Protein AF-A0A0C9V7R1-F1 (afdb_monomer_lite)

Radius of gyration: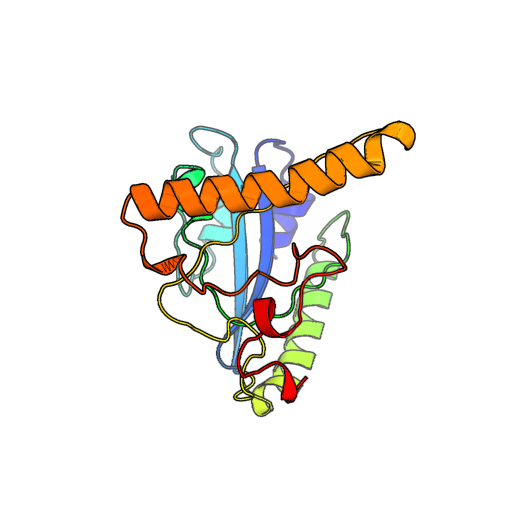 21.98 Å; chains: 1; bounding box: 51×48×55 Å

Structure (mmCIF, N/CA/C/O backbone):
data_AF-A0A0C9V7R1-F1
#
_entry.id   AF-A0A0C9V7R1-F1
#
loop_
_atom_site.group_PDB
_atom_site.id
_atom_site.type_symbol
_atom_site.label_atom_id
_atom_site.label_alt_id
_atom_site.label_comp_id
_atom_site.label_asym_id
_atom_site.label_entity_id
_atom_site.label_seq_id
_atom_site.pdbx_PDB_ins_code
_atom_site.Cartn_x
_atom_site.Cartn_y
_atom_site.Cartn_z
_atom_site.occupancy
_atom_site.B_iso_or_equiv
_atom_site.auth_seq_id
_atom_site.auth_comp_id
_atom_site.auth_asym_id
_atom_site.auth_atom_id
_atom_site.pdbx_PDB_model_num
ATOM 1 N N . MET A 1 1 ? -17.816 -4.329 21.542 1.00 66.19 1 MET A N 1
ATOM 2 C CA . MET A 1 1 ? -16.513 -4.653 20.923 1.00 66.19 1 MET A CA 1
ATOM 3 C C . MET A 1 1 ? -15.617 -3.434 21.056 1.00 66.19 1 MET A C 1
ATOM 5 O O . MET A 1 1 ? -16.037 -2.371 20.624 1.00 66.19 1 MET A O 1
ATOM 9 N N . GLU A 1 2 ? -14.460 -3.544 21.716 1.00 74.44 2 GLU A N 1
ATOM 10 C CA . GLU A 1 2 ? -13.603 -2.387 22.071 1.00 74.44 2 GLU A CA 1
ATOM 11 C C . GLU A 1 2 ? -13.166 -1.556 20.851 1.00 74.44 2 GLU A C 1
ATOM 13 O O . GLU A 1 2 ? -13.143 -0.332 20.915 1.00 74.44 2 GLU A O 1
ATOM 18 N N . ALA A 1 3 ? -12.961 -2.196 19.696 1.00 72.06 3 ALA A N 1
ATOM 19 C CA . ALA A 1 3 ? -12.686 -1.516 18.426 1.00 72.06 3 ALA A CA 1
ATOM 20 C C . ALA A 1 3 ? -13.786 -0.524 17.997 1.00 72.06 3 ALA A C 1
ATOM 22 O O . ALA A 1 3 ? -13.490 0.546 17.468 1.00 72.06 3 ALA A O 1
ATOM 23 N N . ALA A 1 4 ? -15.056 -0.843 18.272 1.00 75.00 4 ALA A N 1
ATOM 24 C CA . ALA A 1 4 ? -16.166 0.063 17.990 1.00 75.00 4 ALA A CA 1
ATOM 25 C C . ALA A 1 4 ? -16.095 1.318 18.859 1.00 75.00 4 ALA A C 1
ATOM 27 O O . ALA A 1 4 ? -16.319 2.410 18.351 1.00 75.00 4 ALA A O 1
ATOM 28 N N . LYS A 1 5 ? -15.709 1.186 20.134 1.00 80.31 5 LYS A N 1
ATOM 29 C CA . LYS A 1 5 ? -15.609 2.333 21.043 1.00 80.31 5 LYS A CA 1
ATOM 30 C C . LYS A 1 5 ? -14.590 3.353 20.555 1.00 80.31 5 LYS A C 1
ATOM 32 O O . LYS A 1 5 ? -14.886 4.540 20.574 1.00 80.31 5 LYS A O 1
ATOM 37 N N . ILE A 1 6 ? -13.453 2.907 20.017 1.00 78.62 6 ILE A N 1
ATOM 38 C CA . ILE A 1 6 ? -12.479 3.823 19.407 1.00 78.62 6 ILE A CA 1
ATOM 39 C C . ILE A 1 6 ? -13.132 4.630 18.280 1.00 78.62 6 ILE A C 1
ATOM 41 O O . ILE A 1 6 ? -13.053 5.851 18.277 1.00 78.62 6 ILE A O 1
ATOM 45 N N . SER A 1 7 ? -13.848 3.974 17.363 1.00 75.69 7 SER A N 1
ATOM 46 C CA . SER A 1 7 ? -14.500 4.672 16.247 1.00 75.69 7 SER A CA 1
ATOM 47 C C . SER A 1 7 ? -15.684 5.550 16.666 1.00 75.69 7 SER A C 1
ATOM 49 O O . SER A 1 7 ? -16.052 6.449 15.910 1.00 75.69 7 SER A O 1
ATOM 51 N N . THR A 1 8 ? -16.345 5.267 17.793 1.00 78.62 8 THR A N 1
ATOM 52 C CA . THR A 1 8 ? -17.612 5.923 18.150 1.00 78.62 8 THR A CA 1
ATOM 53 C C . THR A 1 8 ? -17.543 6.868 19.342 1.00 78.62 8 THR A C 1
ATOM 55 O O . THR A 1 8 ? -18.463 7.669 19.498 1.00 78.62 8 THR A O 1
ATOM 58 N N . GLU A 1 9 ? -16.513 6.761 20.179 1.00 84.25 9 GLU A N 1
ATOM 59 C CA . GLU A 1 9 ? -16.396 7.467 21.462 1.00 84.25 9 GLU A CA 1
ATOM 60 C C . GLU A 1 9 ? -15.113 8.306 21.564 1.00 84.25 9 GLU A C 1
ATOM 62 O O . GLU A 1 9 ? -15.108 9.306 22.280 1.00 84.25 9 GLU A O 1
ATOM 67 N N . VAL A 1 10 ? -14.040 7.961 20.838 1.00 84.62 10 VAL A N 1
ATOM 68 C CA . VAL A 1 10 ? -12.809 8.767 20.828 1.00 84.62 10 VAL A CA 1
ATOM 69 C C . VAL A 1 10 ? -13.002 9.982 19.923 1.00 84.62 10 VAL A C 1
ATOM 71 O O . VAL A 1 10 ? -13.202 9.860 18.719 1.00 84.62 10 VAL A O 1
ATOM 74 N N . THR A 1 11 ? -12.935 11.173 20.518 1.00 85.88 11 THR A N 1
ATOM 75 C CA . THR A 1 11 ? -13.110 12.461 19.824 1.00 85.88 11 THR A CA 1
ATOM 76 C C . THR A 1 11 ? -11.803 13.235 19.650 1.00 85.88 11 THR A C 1
ATOM 78 O O . THR A 1 11 ? -11.825 14.344 19.122 1.00 85.88 11 THR A O 1
ATOM 81 N N . ASP A 1 12 ? -10.677 12.705 20.140 1.00 88.06 12 ASP A N 1
ATOM 82 C CA . ASP A 1 12 ? -9.367 13.343 19.985 1.00 88.06 12 ASP A CA 1
ATOM 83 C C . ASP A 1 12 ? -8.918 13.244 18.516 1.00 88.06 12 ASP A C 1
ATOM 85 O O . ASP A 1 12 ? -8.685 12.134 18.036 1.00 88.06 12 ASP A O 1
ATOM 89 N N . PRO A 1 13 ? -8.768 14.368 17.789 1.00 85.00 13 PRO A N 1
ATOM 90 C CA . PRO A 1 13 ? -8.415 14.348 16.370 1.00 85.00 13 PRO A CA 1
ATOM 91 C C . PRO A 1 13 ? -6.994 13.838 16.096 1.00 85.00 13 PRO A C 1
ATOM 93 O O . PRO A 1 13 ? -6.648 13.608 14.940 1.00 85.00 13 PRO A O 1
ATOM 96 N N . LYS A 1 14 ? -6.156 13.687 17.129 1.00 85.81 14 LYS A N 1
ATOM 97 C CA . LYS A 1 14 ? -4.806 13.121 17.013 1.00 85.81 14 LYS A CA 1
ATOM 98 C C . LYS A 1 14 ? -4.803 11.604 17.080 1.00 85.81 14 LYS A C 1
ATOM 100 O O . LYS A 1 14 ? -3.804 10.998 16.705 1.00 85.81 14 LYS A O 1
ATOM 105 N N . ALA A 1 15 ? -5.878 10.999 17.579 1.00 85.88 15 ALA A N 1
ATOM 106 C CA . ALA A 1 15 ? -6.024 9.558 17.632 1.00 85.88 15 ALA A CA 1
ATOM 107 C C . ALA A 1 15 ? -6.631 9.053 16.319 1.00 85.88 15 ALA A C 1
ATOM 109 O O . ALA A 1 15 ? -7.677 9.518 15.871 1.00 85.88 15 ALA A O 1
ATOM 110 N N . GLY A 1 16 ? -5.969 8.077 15.709 1.00 77.94 16 GLY A N 1
ATOM 111 C CA . GLY A 1 16 ? -6.436 7.392 14.515 1.00 77.94 16 GLY A CA 1
ATOM 112 C C . GLY A 1 16 ? -6.366 5.888 14.710 1.00 77.94 16 GLY A C 1
ATOM 113 O O . GLY A 1 16 ? -5.546 5.371 15.472 1.00 77.94 16 GLY A O 1
ATOM 114 N N . THR A 1 17 ? -7.239 5.160 14.026 1.00 74.88 17 THR A N 1
ATOM 115 C CA . THR A 1 17 ? -7.126 3.706 13.956 1.00 74.88 17 THR A CA 1
ATOM 116 C C . THR A 1 17 ? -7.570 3.207 12.599 1.00 74.88 17 THR A C 1
ATOM 118 O O . THR A 1 17 ? -8.628 3.585 12.094 1.00 74.88 17 THR A O 1
ATOM 121 N N . THR A 1 18 ? -6.762 2.328 12.032 1.00 73.00 18 THR A N 1
ATOM 122 C CA . THR A 1 18 ? -7.094 1.516 10.869 1.00 73.00 18 THR A CA 1
ATOM 123 C C . THR A 1 18 ? -7.305 0.088 11.346 1.00 73.00 18 THR A C 1
ATOM 125 O O . THR A 1 18 ? -6.510 -0.469 12.100 1.00 73.00 18 THR A O 1
ATOM 128 N N . PHE A 1 19 ? -8.418 -0.516 10.943 1.00 73.50 19 PHE A N 1
ATOM 129 C CA . PHE A 1 19 ? -8.714 -1.902 11.283 1.00 73.50 19 PHE A CA 1
ATOM 130 C C . PHE A 1 19 ? -8.509 -2.758 10.050 1.00 73.50 19 PHE A C 1
ATOM 132 O O . PHE A 1 19 ? -9.218 -2.604 9.055 1.00 73.50 19 PHE A O 1
ATOM 139 N N . SER A 1 20 ? -7.547 -3.667 10.136 1.00 71.62 20 SER A N 1
ATOM 140 C CA . SER A 1 20 ? -7.310 -4.669 9.110 1.00 71.62 20 SER A CA 1
ATOM 141 C C . SER A 1 20 ? -7.622 -6.046 9.661 1.00 71.62 20 SER A C 1
ATOM 143 O O . SER A 1 20 ? -7.503 -6.305 10.858 1.00 71.62 20 SER A O 1
ATOM 145 N N . ASN A 1 21 ? -8.029 -6.940 8.773 1.00 69.75 21 ASN A N 1
ATOM 146 C CA . ASN A 1 21 ? -8.221 -8.334 9.114 1.00 69.75 21 ASN A CA 1
ATOM 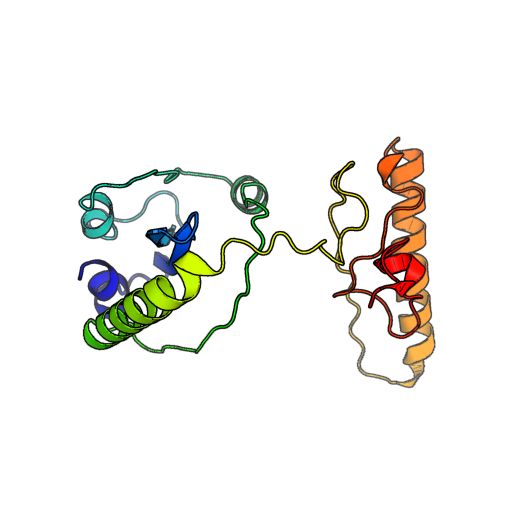147 C C . ASN A 1 21 ? -7.485 -9.197 8.106 1.00 69.75 21 ASN A C 1
ATOM 149 O O . ASN A 1 21 ? -7.543 -8.936 6.903 1.00 69.75 21 ASN A O 1
ATOM 153 N N . PHE A 1 22 ? -6.833 -10.240 8.597 1.00 66.69 22 PHE A N 1
ATOM 154 C CA . PHE A 1 22 ? -6.042 -11.139 7.775 1.00 66.69 22 PHE A CA 1
ATOM 155 C C . PHE A 1 22 ? -6.424 -12.584 8.042 1.00 66.69 22 PHE A C 1
ATOM 157 O O . PHE A 1 22 ? -6.734 -12.962 9.168 1.00 66.69 22 PHE A O 1
ATOM 164 N N . TRP A 1 23 ? -6.343 -13.404 7.001 1.00 64.25 23 TRP A N 1
ATOM 165 C CA . TRP A 1 23 ? -6.345 -14.853 7.138 1.00 64.25 23 TRP A CA 1
ATOM 166 C C . TRP A 1 23 ? -4.912 -15.353 7.005 1.00 64.25 23 TRP A C 1
ATOM 168 O O . TRP A 1 23 ? -4.347 -15.344 5.912 1.00 64.25 23 TRP A O 1
ATOM 178 N N . LEU A 1 24 ? -4.319 -15.790 8.116 1.00 59.81 24 LEU A N 1
ATOM 179 C CA . LEU A 1 24 ? -2.990 -16.391 8.112 1.00 59.81 24 LEU A CA 1
ATOM 180 C C . LEU A 1 24 ? -3.114 -17.894 7.839 1.00 59.81 24 LEU A C 1
ATOM 182 O O . LEU A 1 24 ? -3.845 -18.601 8.544 1.00 59.81 24 LEU A O 1
ATOM 186 N N . ASN A 1 25 ? -2.408 -18.389 6.817 1.00 57.50 25 ASN A N 1
ATOM 187 C CA . ASN A 1 25 ? -2.361 -19.811 6.451 1.00 57.50 25 ASN A CA 1
ATOM 188 C C . ASN A 1 25 ? -3.754 -20.455 6.307 1.00 57.50 25 ASN A C 1
ATOM 190 O O . ASN A 1 25 ? -3.978 -21.598 6.712 1.00 57.50 25 ASN A O 1
ATOM 194 N N . GLY A 1 26 ? -4.723 -19.682 5.806 1.00 53.97 26 GLY A N 1
ATOM 195 C CA . GLY A 1 26 ? -6.106 -20.113 5.607 1.00 53.97 26 GLY A CA 1
ATOM 196 C C . GLY A 1 26 ? -6.884 -20.450 6.882 1.00 53.97 26 GLY A C 1
ATOM 197 O O . GLY A 1 26 ? -8.052 -20.782 6.774 1.00 53.97 26 GLY A O 1
ATOM 198 N N . SER A 1 27 ? -6.297 -20.371 8.078 1.00 54.78 27 SER A N 1
ATOM 199 C CA . SER A 1 27 ? -6.876 -21.008 9.274 1.00 54.78 27 SER A CA 1
ATOM 200 C C . SER A 1 27 ? -7.059 -20.059 10.455 1.00 54.78 27 SER A C 1
ATOM 202 O O . SER A 1 27 ? -7.855 -20.347 11.346 1.00 54.78 27 SER A O 1
ATOM 204 N N . VAL A 1 28 ? -6.340 -18.935 10.479 1.00 59.28 28 VAL A N 1
ATOM 205 C CA . VAL A 1 28 ? -6.372 -17.991 11.600 1.00 59.28 28 VAL A CA 1
ATOM 206 C C . VAL A 1 28 ? -6.870 -16.641 11.109 1.00 59.28 28 VAL A C 1
ATOM 208 O O . VAL A 1 28 ? -6.182 -15.981 10.331 1.00 59.28 28 VAL A O 1
ATOM 211 N N . LEU A 1 29 ? -8.050 -16.234 11.581 1.00 66.19 29 LEU A N 1
ATOM 212 C CA . LEU A 1 29 ? -8.520 -14.859 11.456 1.00 66.19 29 LEU A CA 1
ATOM 213 C C . LEU A 1 29 ? -7.752 -13.994 12.457 1.00 66.19 29 LEU A C 1
ATOM 215 O O . LEU A 1 29 ? -7.880 -14.172 13.668 1.00 66.19 29 LEU A O 1
ATOM 219 N N . LEU A 1 30 ? -6.955 -13.067 11.944 1.00 68.69 30 LEU A N 1
ATOM 220 C CA . LEU A 1 30 ? -6.260 -12.055 12.721 1.00 68.69 30 L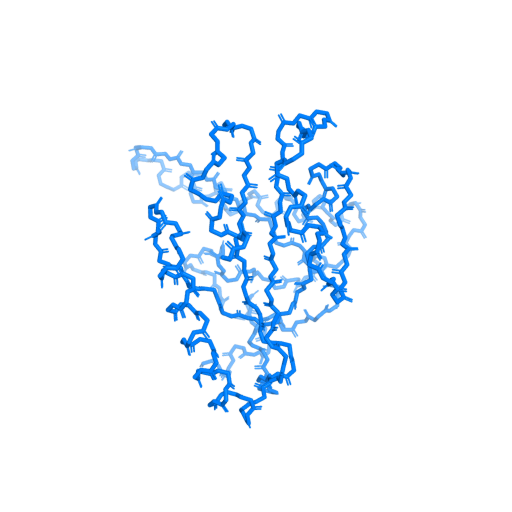EU A CA 1
ATOM 221 C C . LEU A 1 30 ? -7.003 -10.737 12.578 1.00 68.69 30 LEU A C 1
ATOM 223 O O . LEU A 1 30 ? -7.211 -10.264 11.465 1.00 68.69 30 LEU A O 1
ATOM 227 N N . PHE A 1 31 ? -7.367 -10.151 13.712 1.00 72.56 31 PHE A N 1
ATOM 228 C CA . PHE A 1 31 ? -7.789 -8.762 13.795 1.00 72.56 31 PHE A CA 1
ATOM 229 C C . PHE A 1 31 ? -6.561 -7.922 14.142 1.00 72.56 31 PHE A C 1
ATOM 231 O O . PHE A 1 31 ? -5.950 -8.124 15.192 1.00 72.56 31 PHE A O 1
ATOM 238 N N . THR A 1 32 ? -6.196 -6.995 13.263 1.00 74.25 32 THR A N 1
ATOM 239 C CA . THR A 1 32 ? -5.008 -6.151 13.407 1.00 74.25 32 THR A CA 1
ATOM 240 C C . THR A 1 32 ? -5.445 -4.690 13.471 1.00 74.25 32 THR A C 1
ATOM 242 O O . THR A 1 32 ? -5.648 -4.060 12.428 1.00 74.25 32 THR A O 1
ATOM 245 N N . PRO A 1 33 ? -5.637 -4.144 14.683 1.00 76.00 33 PRO A N 1
ATOM 246 C CA . PRO A 1 33 ? -5.815 -2.716 14.865 1.00 76.00 33 PRO A CA 1
ATOM 247 C C . PRO A 1 33 ? -4.452 -2.032 14.732 1.00 76.00 33 PRO A C 1
ATOM 249 O O . PRO A 1 33 ? -3.539 -2.279 15.517 1.00 76.00 33 PRO A O 1
ATOM 252 N N . GLU A 1 34 ? -4.315 -1.161 13.744 1.00 78.06 34 GLU A N 1
ATOM 253 C CA . GLU A 1 34 ? -3.180 -0.257 13.624 1.00 78.06 34 GLU A CA 1
ATOM 254 C C . GLU A 1 34 ? -3.562 1.057 14.306 1.00 78.06 34 GLU A C 1
ATOM 256 O O . GLU A 1 34 ? -4.447 1.792 13.865 1.00 78.06 34 GLU A O 1
ATOM 261 N N . LEU A 1 35 ? -2.939 1.291 15.459 1.00 82.69 35 LEU A N 1
ATOM 262 C CA . LEU A 1 35 ? -3.210 2.433 16.320 1.00 82.69 35 LEU A CA 1
ATOM 263 C C . LEU A 1 35 ? -2.217 3.545 15.995 1.00 82.69 35 LEU A C 1
ATOM 265 O O . LEU A 1 35 ? -1.007 3.321 15.986 1.00 82.69 35 LEU A O 1
ATOM 269 N N . PHE A 1 36 ? -2.722 4.754 15.782 1.00 82.06 36 PHE A N 1
ATOM 270 C CA . PHE A 1 36 ? -1.903 5.930 15.532 1.00 82.06 36 PHE A CA 1
ATOM 271 C C . PHE A 1 36 ? -2.266 7.047 16.507 1.00 82.06 36 PHE A C 1
ATOM 273 O O . PHE A 1 36 ? -3.440 7.285 16.796 1.00 82.06 36 PHE A O 1
ATOM 280 N N . TYR A 1 37 ? -1.249 7.751 16.999 1.00 87.06 37 TYR A N 1
ATOM 281 C CA . TYR A 1 37 ? -1.434 8.963 17.780 1.00 87.06 37 TYR A CA 1
ATOM 282 C C . TYR A 1 37 ? -0.427 10.033 17.360 1.00 87.06 37 TYR A C 1
ATOM 284 O O . TYR A 1 37 ? 0.783 9.831 17.470 1.00 87.06 37 TYR A O 1
ATOM 292 N N . ASP A 1 38 ? -0.927 11.181 16.904 1.00 84.31 38 ASP A N 1
ATOM 293 C CA . ASP A 1 38 ? -0.112 12.325 16.488 1.00 84.31 38 ASP A CA 1
ATOM 294 C C . ASP A 1 38 ? 0.349 13.160 17.698 1.00 84.31 38 ASP A C 1
ATOM 296 O O . ASP A 1 38 ? -0.167 14.241 18.009 1.00 84.31 38 ASP A O 1
ATOM 300 N N . GLY A 1 39 ? 1.303 12.615 18.455 1.00 82.25 39 GLY A N 1
ATOM 301 C CA . GLY A 1 39 ? 1.895 13.285 19.607 1.00 82.25 39 GLY A CA 1
ATOM 302 C C . GLY A 1 39 ? 2.871 12.413 20.392 1.00 82.25 39 GLY A C 1
ATOM 303 O O . GLY A 1 39 ? 3.055 11.236 20.108 1.00 82.25 39 GLY A O 1
ATOM 304 N N . ALA A 1 40 ? 3.498 13.004 21.414 1.00 81.19 40 ALA A N 1
ATOM 305 C CA . ALA A 1 40 ? 4.522 12.321 22.209 1.00 81.19 40 ALA A CA 1
ATOM 306 C C . ALA A 1 40 ? 3.984 11.101 22.981 1.00 81.19 40 ALA A C 1
ATOM 308 O O . ALA A 1 40 ? 4.697 10.112 23.122 1.00 81.19 40 ALA A O 1
ATOM 309 N N . MET A 1 41 ? 2.746 11.173 23.489 1.00 83.00 41 MET A N 1
ATOM 310 C CA . MET A 1 41 ? 2.073 10.052 24.150 1.00 83.00 41 MET A CA 1
ATOM 311 C C . MET A 1 41 ? 0.547 10.233 24.094 1.00 83.00 41 MET A C 1
ATOM 313 O O . MET A 1 41 ? 0.085 11.360 24.314 1.00 83.00 41 MET A O 1
ATOM 317 N N . PRO A 1 42 ? -0.238 9.173 23.814 1.00 85.44 42 PRO A N 1
ATOM 318 C CA . PRO A 1 42 ? -1.692 9.245 23.890 1.00 85.44 42 PRO A CA 1
ATOM 319 C C . PRO A 1 42 ? -2.152 9.496 25.335 1.00 85.44 42 PRO A C 1
ATOM 321 O O . PRO A 1 42 ? -1.542 8.972 26.273 1.00 85.44 42 PRO A O 1
ATOM 324 N N . PRO A 1 43 ? -3.227 10.277 25.542 1.00 88.31 43 PRO A N 1
ATOM 325 C CA . PRO A 1 43 ? -3.899 10.354 26.826 1.00 88.31 43 PRO A CA 1
ATOM 326 C C . PRO A 1 43 ? -4.255 8.960 27.374 1.00 88.31 43 PRO A C 1
ATOM 328 O O . PRO A 1 43 ? -4.641 8.078 26.598 1.00 88.31 43 PRO A O 1
ATOM 331 N N . PRO A 1 44 ? -4.157 8.748 28.700 1.00 86.44 44 PRO A N 1
ATOM 332 C CA . PRO A 1 44 ? -4.562 7.491 29.324 1.00 86.44 44 PRO A CA 1
ATOM 333 C C . PRO A 1 44 ? -6.003 7.112 28.956 1.00 86.44 44 PRO A C 1
ATOM 335 O O . PRO A 1 44 ? -6.874 7.983 28.921 1.00 86.44 44 PRO A O 1
ATOM 338 N N . GLY A 1 45 ? -6.268 5.828 28.704 1.00 84.62 45 GLY A N 1
ATOM 339 C CA . GLY A 1 45 ? -7.615 5.332 28.415 1.00 84.62 45 GLY A CA 1
ATOM 340 C C . GLY A 1 45 ? -8.008 5.291 26.937 1.00 84.62 45 GLY A C 1
ATOM 341 O O . GLY A 1 45 ? -8.979 4.614 26.613 1.00 84.62 45 GLY A O 1
ATOM 342 N N . ILE A 1 46 ? -7.275 5.952 26.029 1.00 85.75 46 ILE A N 1
ATOM 343 C CA . ILE A 1 46 ? -7.653 5.995 24.600 1.00 85.75 46 ILE A CA 1
ATOM 344 C C . ILE A 1 46 ? -7.572 4.612 23.939 1.00 85.75 46 ILE A C 1
ATOM 346 O O . ILE A 1 46 ? -8.455 4.246 23.166 1.00 85.75 46 ILE A O 1
ATOM 350 N N . PHE A 1 47 ? -6.530 3.834 24.245 1.00 86.62 47 PHE A N 1
ATOM 351 C CA . PHE A 1 47 ? -6.280 2.526 23.621 1.00 86.62 47 PHE A CA 1
ATOM 352 C C . PHE A 1 47 ? -6.319 1.353 24.605 1.00 86.62 47 PHE A C 1
ATOM 354 O O . PHE A 1 47 ? -6.164 0.202 24.196 1.00 86.62 47 PHE A O 1
ATOM 361 N N . ASP A 1 48 ? -6.561 1.615 25.891 1.00 86.31 48 ASP A N 1
ATOM 362 C CA . ASP A 1 48 ? -6.482 0.619 26.965 1.00 86.31 48 ASP A CA 1
ATOM 363 C C . ASP A 1 48 ? -7.377 -0.596 26.686 1.00 86.31 48 ASP A C 1
ATOM 365 O O . ASP A 1 48 ? -6.956 -1.736 26.874 1.00 86.31 48 ASP A O 1
ATOM 369 N N . GLY A 1 49 ? -8.582 -0.370 26.151 1.00 83.06 49 GLY A N 1
ATOM 370 C CA . GLY A 1 49 ? -9.505 -1.441 25.766 1.00 83.06 49 GLY A CA 1
ATOM 371 C C . GLY A 1 49 ? -8.929 -2.413 24.728 1.00 83.06 49 GLY A C 1
ATOM 372 O O . GLY A 1 49 ? -9.221 -3.604 24.785 1.00 83.06 49 GLY A O 1
ATOM 373 N N . ILE A 1 50 ? -8.074 -1.938 23.815 1.00 81.94 50 ILE A N 1
ATOM 374 C CA . ILE A 1 50 ? -7.388 -2.782 22.823 1.00 81.94 50 ILE A CA 1
ATOM 375 C C . ILE A 1 50 ? -6.214 -3.519 23.461 1.00 81.94 50 ILE A C 1
ATOM 377 O O . ILE A 1 50 ? -6.042 -4.707 23.211 1.00 81.94 50 ILE A O 1
ATOM 381 N N . PHE A 1 51 ? -5.445 -2.857 24.329 1.00 82.94 51 PHE A N 1
ATOM 382 C CA . PHE A 1 51 ? -4.318 -3.485 25.026 1.00 82.94 51 PHE A CA 1
ATOM 383 C C . PHE A 1 51 ? -4.739 -4.565 26.032 1.00 82.94 51 PHE A C 1
ATOM 385 O O . PHE A 1 51 ? -3.936 -5.431 26.371 1.00 82.94 51 PHE A O 1
ATOM 392 N N . LEU A 1 52 ? -5.996 -4.551 26.485 1.00 84.25 52 LEU A N 1
ATOM 393 C CA . LEU A 1 52 ? -6.575 -5.613 27.312 1.00 84.25 52 LEU A CA 1
ATOM 394 C C . LEU A 1 52 ? -6.906 -6.891 26.523 1.00 84.25 52 LEU A C 1
ATOM 396 O O . LEU A 1 52 ? -7.130 -7.938 27.134 1.00 84.25 52 LEU A O 1
ATOM 400 N N . ILE A 1 53 ? -6.950 -6.833 25.189 1.00 80.56 53 ILE A N 1
ATOM 401 C CA . ILE A 1 53 ? -7.181 -8.009 24.347 1.00 80.56 53 ILE A CA 1
ATOM 402 C C . ILE A 1 53 ? -5.861 -8.791 24.241 1.00 80.56 53 ILE A C 1
ATOM 404 O O . ILE A 1 53 ? -4.854 -8.213 23.830 1.00 80.56 53 ILE A O 1
ATOM 408 N N . PRO A 1 54 ? -5.830 -10.099 24.568 1.00 80.62 54 PRO A N 1
ATOM 409 C CA . PRO A 1 54 ? -4.624 -10.907 24.414 1.00 80.62 54 PRO A CA 1
ATOM 410 C C . PRO A 1 54 ? -4.126 -10.892 22.965 1.00 80.62 54 PRO A C 1
ATOM 412 O O . PRO A 1 54 ? -4.814 -11.361 22.057 1.00 80.62 54 PRO A O 1
ATOM 415 N N . ALA A 1 55 ? -2.929 -10.352 22.751 1.00 75.38 55 ALA A N 1
ATOM 416 C CA . ALA A 1 55 ? -2.326 -10.255 21.431 1.00 75.38 55 ALA A CA 1
ATOM 417 C C . ALA A 1 55 ? -1.593 -11.556 21.067 1.00 75.38 55 ALA A C 1
ATOM 419 O O . ALA A 1 55 ? -0.858 -12.111 21.884 1.00 75.38 55 ALA A O 1
ATOM 420 N N . LEU A 1 56 ? -1.761 -12.024 19.825 1.00 70.81 56 LEU A N 1
ATOM 421 C CA . LEU A 1 56 ? -0.940 -13.111 19.274 1.00 70.81 56 LEU A CA 1
ATOM 422 C C . LEU A 1 56 ? 0.503 -12.638 19.022 1.00 70.81 56 LEU A C 1
ATOM 424 O O . LEU A 1 56 ? 1.458 -13.368 19.271 1.00 70.81 56 LEU A O 1
ATOM 428 N N . SER A 1 57 ? 0.641 -11.398 18.560 1.00 70.56 57 SER A N 1
ATOM 429 C CA . SER A 1 57 ? 1.882 -10.634 18.465 1.00 70.56 57 SER A CA 1
ATOM 430 C C . SER A 1 57 ? 1.554 -9.157 18.692 1.00 70.56 57 SER A C 1
ATOM 432 O O . SER A 1 57 ? 0.442 -8.711 18.406 1.00 70.56 57 SER A O 1
ATOM 434 N N . SER A 1 58 ? 2.500 -8.398 19.242 1.00 73.25 58 SER A N 1
ATOM 435 C CA . SER A 1 58 ? 2.362 -6.954 19.424 1.00 73.25 58 SER A CA 1
ATOM 436 C C . SER A 1 58 ? 3.665 -6.282 19.035 1.00 73.25 58 SER A C 1
ATOM 438 O O . SER A 1 58 ? 4.718 -6.604 19.581 1.00 73.25 58 SER A O 1
ATOM 440 N N . GLU A 1 59 ? 3.569 -5.341 18.105 1.00 71.31 59 GLU A N 1
ATOM 441 C CA . GLU A 1 59 ? 4.666 -4.462 17.692 1.00 71.31 59 GLU A CA 1
ATOM 442 C C . GLU A 1 59 ? 4.373 -3.008 18.080 1.00 71.31 59 GLU A C 1
ATOM 444 O O . GLU A 1 59 ? 4.929 -2.072 17.512 1.00 71.31 59 GLU A O 1
ATOM 449 N N . VAL A 1 60 ? 3.466 -2.795 19.042 1.00 74.38 60 VAL A N 1
ATOM 450 C CA . VAL A 1 60 ? 3.107 -1.453 19.502 1.00 74.38 60 VAL A CA 1
ATOM 451 C C . VAL A 1 60 ? 4.320 -0.827 20.177 1.00 74.38 60 VAL A C 1
ATOM 453 O O . VAL A 1 60 ? 4.713 -1.209 21.279 1.00 74.38 60 VAL A O 1
ATOM 456 N N . GLN A 1 61 ? 4.908 0.155 19.506 1.00 74.44 61 GLN A N 1
ATOM 457 C CA . GLN A 1 61 ? 6.075 0.879 19.981 1.00 74.44 61 GLN A CA 1
ATOM 458 C C . GLN A 1 61 ? 6.048 2.322 19.481 1.00 74.44 61 GLN A C 1
ATOM 460 O O . GLN A 1 61 ? 5.478 2.632 18.433 1.00 74.44 61 GLN A O 1
ATOM 465 N N . THR A 1 62 ? 6.725 3.211 20.204 1.00 73.88 62 THR A N 1
ATOM 466 C CA . THR A 1 62 ? 7.049 4.537 19.676 1.00 73.88 62 THR A CA 1
ATOM 467 C C . THR A 1 62 ? 8.102 4.372 18.588 1.00 73.88 62 THR A C 1
ATOM 469 O O . THR A 1 62 ? 9.219 3.939 18.868 1.00 73.88 62 THR A O 1
ATOM 472 N N . GLN A 1 63 ? 7.766 4.730 17.350 1.00 70.62 63 GLN A N 1
ATOM 473 C CA . GLN A 1 63 ? 8.673 4.599 16.214 1.00 70.62 63 GLN A CA 1
ATOM 474 C C . GLN A 1 63 ? 8.677 5.844 15.332 1.00 70.62 63 GLN A C 1
ATOM 476 O O . GLN A 1 63 ? 7.718 6.612 15.295 1.00 70.62 63 GLN A O 1
ATOM 481 N N . SER A 1 64 ? 9.780 6.051 14.611 1.00 71.50 64 SER A N 1
ATOM 482 C CA . SER A 1 64 ? 9.846 7.102 13.596 1.00 71.50 64 SER A CA 1
ATOM 483 C C . SER A 1 64 ? 8.941 6.754 12.409 1.00 71.50 64 SER A C 1
ATOM 485 O O . SER A 1 64 ? 8.732 5.577 12.100 1.00 71.50 64 SER A O 1
ATOM 487 N N . TYR A 1 65 ? 8.460 7.769 11.691 1.00 61.03 65 TYR A N 1
ATOM 488 C CA . TYR A 1 65 ? 7.666 7.567 10.473 1.00 61.03 65 TYR A CA 1
ATOM 489 C C . TYR A 1 65 ? 8.378 6.652 9.460 1.00 61.03 65 TYR A C 1
ATOM 491 O O . TYR A 1 65 ? 7.770 5.764 8.868 1.00 61.03 65 TYR A O 1
ATOM 499 N N . LEU A 1 66 ? 9.699 6.809 9.323 1.00 64.75 66 LEU A N 1
ATOM 500 C CA . LEU A 1 66 ? 10.502 6.022 8.392 1.00 64.75 66 LEU A CA 1
ATOM 501 C C . LEU A 1 66 ? 10.583 4.540 8.784 1.00 64.75 66 LEU A C 1
ATOM 503 O O . LEU A 1 66 ? 10.435 3.680 7.923 1.00 64.75 66 LEU A O 1
ATOM 507 N N . SER A 1 67 ? 10.780 4.225 10.069 1.00 70.62 67 SER A N 1
ATOM 508 C CA . SER A 1 67 ? 10.803 2.829 10.538 1.00 70.62 67 SER A CA 1
ATOM 509 C C . SER A 1 67 ? 9.459 2.130 10.326 1.00 70.62 67 SER A C 1
ATOM 511 O O . SER A 1 67 ? 9.450 0.964 9.954 1.00 70.62 67 SER A O 1
ATOM 513 N N . SER A 1 68 ? 8.348 2.861 10.469 1.00 67.44 68 SER A N 1
ATOM 514 C CA . SER A 1 68 ? 6.999 2.339 10.211 1.00 67.44 68 SER A CA 1
ATOM 515 C C . SER A 1 68 ? 6.760 2.002 8.739 1.00 67.44 68 SER A C 1
ATOM 517 O O . SER A 1 68 ? 6.048 1.054 8.427 1.00 67.44 68 SER A O 1
ATOM 519 N N . LEU A 1 69 ? 7.333 2.782 7.817 1.00 61.62 69 LEU A N 1
ATOM 520 C CA . LEU A 1 69 ? 7.181 2.532 6.383 1.00 61.62 69 LEU A CA 1
ATOM 521 C C . LEU A 1 69 ? 7.984 1.303 5.930 1.00 61.62 69 LEU A C 1
ATOM 523 O O . LEU A 1 69 ? 7.596 0.620 4.987 1.00 61.62 69 LEU A O 1
ATOM 527 N N . MET A 1 70 ? 9.100 1.026 6.606 1.00 58.84 70 MET A N 1
ATOM 528 C CA . MET A 1 70 ? 10.045 -0.031 6.238 1.00 58.84 70 MET A CA 1
ATOM 529 C C . MET A 1 70 ? 9.724 -1.398 6.862 1.00 58.84 70 MET A C 1
ATOM 531 O O . MET A 1 70 ? 10.304 -2.390 6.430 1.00 58.84 70 MET A O 1
ATOM 535 N N . SER A 1 71 ? 8.828 -1.476 7.852 1.00 62.94 71 SER A N 1
ATOM 536 C CA 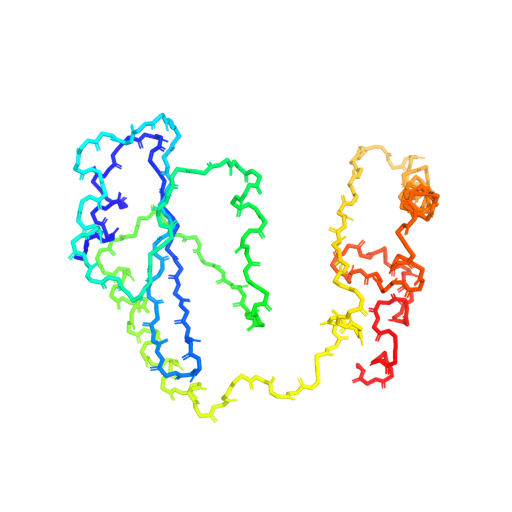. SER A 1 71 ? 8.492 -2.720 8.565 1.00 62.94 71 SER A CA 1
ATOM 537 C C . SER A 1 71 ? 7.367 -3.544 7.922 1.00 62.94 71 SER A C 1
ATOM 539 O O . SER A 1 71 ? 6.905 -4.510 8.520 1.00 62.94 71 SER A O 1
ATOM 541 N N . GLN A 1 72 ? 6.886 -3.180 6.727 1.00 58.69 72 GLN A N 1
ATOM 542 C CA . GLN A 1 72 ? 5.767 -3.886 6.096 1.00 58.69 72 GLN A CA 1
ATOM 543 C C . GLN A 1 72 ? 6.206 -5.192 5.422 1.00 58.69 72 GLN A C 1
ATOM 545 O O . GLN A 1 72 ? 6.998 -5.190 4.477 1.00 58.69 72 GLN A O 1
ATOM 550 N N . ASP A 1 73 ? 5.623 -6.306 5.865 1.00 53.56 73 ASP A N 1
ATOM 551 C CA . ASP A 1 73 ? 5.830 -7.623 5.268 1.00 53.56 73 ASP A CA 1
ATOM 552 C C . ASP A 1 73 ? 5.114 -7.775 3.916 1.00 53.56 73 ASP A C 1
ATOM 554 O O . ASP A 1 73 ? 3.936 -7.457 3.744 1.00 53.56 73 ASP A O 1
ATOM 558 N N . SER A 1 74 ? 5.821 -8.345 2.938 1.00 53.84 74 SER A N 1
ATOM 559 C CA . SER A 1 74 ? 5.349 -8.527 1.556 1.00 53.84 74 SER A CA 1
ATOM 560 C C . SER A 1 74 ? 4.625 -9.863 1.337 1.00 53.84 74 SER A C 1
ATOM 562 O O . SER A 1 74 ? 4.957 -10.661 0.451 1.00 53.84 74 SER A O 1
ATOM 564 N N . SER A 1 75 ? 3.595 -10.123 2.142 1.00 54.94 75 SER A N 1
ATOM 565 C CA . SER A 1 75 ? 2.719 -11.277 1.913 1.00 54.94 75 SER A CA 1
ATOM 566 C C . SER A 1 75 ? 1.791 -11.034 0.711 1.00 54.94 75 SER A C 1
ATOM 568 O O . SER A 1 75 ? 1.226 -9.947 0.584 1.00 54.94 75 SER A O 1
ATOM 570 N N . PRO A 1 76 ? 1.604 -12.013 -0.198 1.00 54.66 76 PRO A N 1
ATOM 571 C CA . PRO A 1 76 ? 0.658 -11.875 -1.300 1.00 54.66 76 PRO A CA 1
ATOM 572 C C . PRO A 1 76 ? -0.771 -11.770 -0.749 1.00 54.66 76 PRO A C 1
ATOM 574 O O . PRO A 1 76 ? -1.243 -12.666 -0.049 1.00 54.66 76 PRO A O 1
ATOM 577 N N . GLY A 1 77 ? -1.456 -10.681 -1.092 1.00 61.91 77 GLY A N 1
ATOM 578 C CA . GLY A 1 77 ? -2.817 -10.384 -0.658 1.00 61.91 77 GLY A CA 1
ATOM 579 C C . GLY A 1 77 ? -3.532 -9.478 -1.658 1.00 61.91 77 GLY A C 1
ATOM 580 O O . GLY A 1 77 ? -2.896 -8.808 -2.473 1.00 61.91 77 GLY A O 1
ATOM 581 N N . LEU A 1 78 ? -4.863 -9.483 -1.612 1.00 58.28 78 LEU A N 1
ATOM 582 C CA . LEU A 1 78 ? -5.708 -8.554 -2.357 1.00 58.28 78 LEU A CA 1
ATOM 583 C C . LEU A 1 78 ? -6.318 -7.564 -1.370 1.00 58.28 78 LEU A C 1
ATOM 585 O O . LEU A 1 78 ? -6.846 -7.969 -0.336 1.00 58.28 78 LEU A O 1
ATOM 589 N N . PHE A 1 79 ? -6.262 -6.279 -1.709 1.00 66.44 79 PHE A N 1
ATOM 590 C CA . PHE A 1 79 ? -6.856 -5.211 -0.916 1.00 66.44 79 PHE A CA 1
ATOM 591 C C . PHE A 1 79 ? -7.997 -4.586 -1.708 1.00 66.44 79 PHE A C 1
ATOM 593 O O . PHE A 1 79 ? -7.801 -4.111 -2.827 1.00 66.44 79 PHE A O 1
ATOM 600 N N . TYR A 1 80 ? -9.185 -4.582 -1.118 1.00 58.53 80 TYR A N 1
ATOM 601 C CA . TYR A 1 80 ? -10.340 -3.857 -1.622 1.00 58.53 80 TYR A CA 1
ATOM 602 C C . TYR A 1 80 ? -11.088 -3.275 -0.426 1.00 58.53 80 TYR A C 1
ATOM 604 O O . TYR A 1 80 ? -11.233 -3.953 0.590 1.00 58.53 80 TYR A O 1
ATOM 612 N N . SER A 1 81 ? -11.501 -2.012 -0.515 1.00 69.12 81 SER A N 1
ATOM 613 C CA . SER A 1 81 ? -12.090 -1.285 0.610 1.00 69.12 81 SER A CA 1
ATOM 614 C C . SER A 1 81 ? -13.460 -0.713 0.267 1.00 69.12 81 SER A C 1
ATOM 616 O O . SER A 1 81 ? -13.780 -0.432 -0.887 1.00 69.12 81 SER A O 1
ATOM 618 N N . VAL A 1 82 ? -14.265 -0.531 1.312 1.00 72.00 82 VAL A N 1
ATOM 619 C CA . VAL A 1 82 ? -15.533 0.198 1.278 1.00 72.00 82 VAL A CA 1
ATOM 620 C C . VAL A 1 82 ? -15.426 1.334 2.296 1.00 72.00 82 VAL A C 1
ATOM 622 O O . VAL A 1 82 ? -14.959 1.088 3.411 1.00 72.00 82 VAL A O 1
ATOM 625 N N . PRO A 1 83 ? -15.817 2.575 1.950 1.00 72.69 83 PRO A N 1
ATOM 626 C CA . PRO A 1 83 ? -15.825 3.665 2.915 1.00 72.69 83 PRO A CA 1
ATOM 627 C C . PRO A 1 83 ? -16.891 3.409 3.988 1.00 72.69 83 PRO A C 1
ATOM 629 O O . PRO A 1 83 ? -18.055 3.161 3.674 1.00 72.69 83 PRO A O 1
ATOM 632 N N . ILE A 1 84 ? -16.494 3.491 5.258 1.00 76.19 84 ILE A N 1
ATOM 633 C CA . ILE A 1 84 ? -17.381 3.365 6.418 1.00 76.19 84 ILE A CA 1
ATOM 634 C C . ILE A 1 84 ? -17.273 4.662 7.215 1.00 76.19 84 ILE A C 1
ATOM 636 O O . ILE A 1 84 ? -16.203 4.992 7.717 1.00 76.19 84 ILE A O 1
ATOM 640 N N . GLU A 1 85 ? -18.382 5.389 7.339 1.00 75.44 85 GLU A N 1
ATOM 641 C CA . GLU A 1 85 ? -18.430 6.649 8.095 1.00 75.44 85 GLU A CA 1
ATOM 642 C C . GLU A 1 85 ? -18.289 6.415 9.607 1.00 75.44 85 GLU A C 1
ATOM 644 O O . GLU A 1 85 ? -17.608 7.166 10.300 1.00 75.44 85 GLU A O 1
ATOM 649 N N . LYS A 1 86 ? -18.916 5.349 10.123 1.00 74.69 86 LYS A N 1
ATOM 650 C CA . LYS A 1 86 ? -18.875 4.981 11.542 1.00 74.69 86 LYS A CA 1
ATOM 651 C C . LYS A 1 86 ? -18.819 3.468 11.713 1.00 74.69 86 LYS A C 1
ATOM 653 O O . LYS A 1 86 ? -19.784 2.766 11.402 1.00 74.69 86 LYS A O 1
ATOM 658 N N . ALA A 1 87 ? -17.721 2.960 12.268 1.00 73.56 87 ALA A N 1
ATOM 659 C CA . ALA A 1 87 ? -17.545 1.536 12.533 1.00 73.56 87 ALA A CA 1
ATOM 660 C C . ALA A 1 87 ? -18.281 1.139 13.828 1.00 73.56 87 ALA A C 1
ATOM 662 O O . ALA A 1 87 ? -17.700 0.955 14.895 1.00 73.56 87 ALA A O 1
ATOM 663 N N . SER A 1 88 ? -19.612 1.076 13.751 1.00 82.75 88 SER A N 1
ATOM 664 C CA . SER A 1 88 ? -20.459 0.647 14.869 1.00 82.75 88 SER A CA 1
ATOM 665 C C . SER A 1 88 ? -20.279 -0.843 15.187 1.00 82.75 88 SER A C 1
ATOM 667 O O . SER A 1 88 ? -19.771 -1.610 14.369 1.00 82.75 88 SER A O 1
ATOM 669 N N . THR A 1 89 ? -20.769 -1.284 16.351 1.00 81.81 89 THR A N 1
ATOM 670 C CA . THR A 1 89 ? -20.759 -2.714 16.717 1.00 81.81 89 THR A CA 1
ATOM 671 C C . THR A 1 89 ? -21.422 -3.584 15.644 1.00 81.81 89 THR A C 1
ATOM 673 O O . THR A 1 89 ? -20.858 -4.607 15.277 1.00 81.81 89 THR A O 1
ATOM 676 N N . CYS A 1 90 ? -22.544 -3.137 15.072 1.00 82.25 90 CYS A N 1
ATOM 677 C CA . CYS A 1 90 ? -23.242 -3.859 14.006 1.00 82.25 90 CYS A CA 1
ATOM 678 C C . CYS A 1 90 ? -22.378 -4.022 12.742 1.00 82.25 90 CYS A C 1
ATOM 680 O O . CYS A 1 90 ? -22.349 -5.096 12.148 1.00 82.25 90 CYS A O 1
ATOM 682 N N . ILE A 1 91 ? -21.623 -2.984 12.362 1.00 82.06 91 ILE A N 1
ATOM 683 C CA . ILE A 1 91 ? -20.709 -3.049 11.213 1.00 82.06 91 ILE A CA 1
ATOM 684 C C . ILE A 1 91 ? -19.582 -4.046 11.474 1.00 82.06 91 ILE A C 1
ATOM 686 O O . ILE A 1 91 ? -19.303 -4.890 10.630 1.00 82.06 91 ILE A O 1
ATOM 690 N N . PHE A 1 92 ? -18.964 -3.999 12.652 1.00 80.31 92 PHE A N 1
ATOM 691 C CA . PHE A 1 92 ? -17.911 -4.952 12.985 1.00 80.31 92 PHE A CA 1
ATOM 692 C C . PHE A 1 92 ? -18.423 -6.398 13.102 1.00 80.31 92 PHE A C 1
ATOM 694 O O . PHE A 1 92 ? -17.712 -7.320 12.716 1.00 80.31 92 PHE A O 1
ATOM 701 N N . GLU A 1 93 ? -19.646 -6.618 13.592 1.00 83.06 93 GLU A N 1
ATOM 702 C CA . GLU A 1 93 ? -20.276 -7.946 13.600 1.00 83.06 93 GLU A CA 1
ATOM 703 C C . GLU A 1 93 ? -20.533 -8.460 12.179 1.00 83.06 93 GLU A C 1
ATOM 705 O O . GLU A 1 93 ? -20.275 -9.628 11.894 1.00 83.06 93 GLU A O 1
ATOM 710 N N . ALA A 1 94 ? -20.989 -7.594 11.270 1.00 84.00 94 ALA A N 1
ATOM 711 C CA . ALA A 1 94 ? -21.160 -7.944 9.863 1.00 84.00 94 ALA A CA 1
ATOM 712 C C . ALA A 1 94 ? -19.820 -8.328 9.211 1.00 84.00 94 ALA A C 1
ATOM 714 O O . ALA A 1 94 ? -19.733 -9.385 8.587 1.00 84.00 94 ALA A O 1
ATOM 715 N N . ILE A 1 95 ? -18.770 -7.528 9.439 1.00 81.94 95 ILE A N 1
ATOM 716 C CA . ILE A 1 95 ? -17.401 -7.808 8.977 1.00 81.94 95 ILE A CA 1
ATOM 717 C C . ILE A 1 95 ? -16.918 -9.161 9.514 1.00 81.94 95 ILE A C 1
ATOM 719 O O . ILE A 1 95 ? -16.426 -9.990 8.752 1.00 81.94 95 ILE A O 1
ATOM 723 N N . LEU A 1 96 ? -17.096 -9.417 10.814 1.00 79.12 96 LEU A N 1
ATOM 724 C CA . LEU A 1 96 ? -16.692 -10.674 11.441 1.00 79.12 96 LEU A CA 1
ATOM 725 C C . LEU A 1 96 ? -17.423 -11.876 10.828 1.00 79.12 96 LEU A C 1
ATOM 727 O O . LEU A 1 96 ? -16.795 -12.888 10.516 1.00 79.12 96 LEU A O 1
ATOM 731 N N . ASN A 1 97 ? -18.737 -11.770 10.628 1.00 82.44 97 ASN A N 1
ATOM 732 C CA . ASN A 1 97 ? -19.543 -12.841 10.046 1.00 82.44 97 ASN A CA 1
ATOM 733 C C . ASN A 1 97 ? -19.136 -13.144 8.599 1.00 82.44 97 ASN A C 1
ATOM 735 O O . ASN A 1 97 ? -18.978 -14.312 8.240 1.00 82.44 97 ASN A O 1
ATOM 739 N N . GLU A 1 98 ? -18.923 -12.108 7.786 1.00 84.81 98 GLU A N 1
ATOM 740 C CA . GLU A 1 98 ? -18.453 -12.250 6.407 1.00 84.81 98 GLU A CA 1
ATOM 741 C C . GLU A 1 98 ? -17.060 -12.890 6.356 1.00 84.81 98 GLU A C 1
ATOM 743 O O . GLU A 1 98 ? -16.809 -13.791 5.554 1.00 84.81 98 GLU A O 1
ATOM 748 N N . MET A 1 99 ? -16.171 -12.506 7.273 1.00 76.31 99 MET A N 1
ATOM 749 C CA . MET A 1 99 ? -14.839 -13.094 7.369 1.00 76.31 99 MET A CA 1
ATOM 750 C C . MET A 1 99 ? -14.866 -14.551 7.792 1.00 76.31 99 MET A C 1
ATOM 752 O O . MET A 1 99 ? -14.150 -15.347 7.199 1.00 76.31 99 MET A O 1
ATOM 756 N N . ILE A 1 100 ? -15.686 -14.929 8.774 1.00 76.88 100 ILE A N 1
ATOM 757 C CA . ILE A 1 100 ? -15.847 -16.334 9.174 1.00 76.88 100 ILE A CA 1
ATOM 758 C C . ILE A 1 100 ? -16.398 -17.162 8.010 1.00 76.88 100 ILE A C 1
ATOM 760 O O . ILE A 1 100 ? -15.964 -18.299 7.811 1.00 76.88 100 ILE A O 1
ATOM 764 N N . PHE A 1 101 ? -17.351 -16.609 7.255 1.00 81.88 101 PHE A N 1
ATOM 765 C CA . PHE A 1 101 ? -17.931 -17.265 6.090 1.00 81.88 101 PHE A CA 1
ATOM 766 C C . PHE A 1 101 ? -16.874 -17.507 5.004 1.00 81.88 101 PHE A C 1
ATOM 768 O O . PHE A 1 101 ? -16.577 -18.659 4.691 1.00 81.88 101 PHE A O 1
ATOM 775 N N . TRP A 1 102 ? -16.242 -16.447 4.490 1.00 78.56 102 TRP A N 1
ATOM 776 C CA . TRP A 1 102 ? -15.234 -16.571 3.431 1.00 78.56 102 TRP A CA 1
ATOM 777 C C . TRP A 1 102 ? -13.974 -17.285 3.888 1.00 78.56 102 TRP A C 1
ATOM 779 O O . TRP A 1 102 ? -13.367 -18.007 3.106 1.00 78.56 102 TRP A O 1
ATOM 789 N N . GLY A 1 103 ? -13.599 -17.129 5.154 1.00 69.88 103 GLY A N 1
ATOM 790 C CA . GLY A 1 103 ? -12.488 -17.840 5.761 1.00 69.88 103 GLY A CA 1
ATOM 791 C C . GLY A 1 103 ? -12.596 -19.334 5.541 1.00 69.88 103 GLY A C 1
ATOM 792 O O . GLY A 1 103 ? -11.719 -19.913 4.913 1.00 69.88 103 GLY A O 1
ATOM 793 N N . LYS A 1 104 ? -13.722 -19.928 5.954 1.00 73.56 104 LYS A N 1
ATOM 794 C CA . LYS A 1 104 ? -14.002 -21.360 5.771 1.00 73.56 104 LYS A CA 1
ATOM 795 C C . LYS A 1 104 ? -13.942 -21.788 4.303 1.00 73.56 104 LYS A C 1
ATOM 797 O O . LYS A 1 104 ? -13.365 -22.828 3.998 1.00 73.56 104 LYS A O 1
ATOM 802 N N . GLU A 1 105 ? -14.507 -20.983 3.405 1.00 75.94 105 GLU A N 1
ATOM 803 C CA . GLU A 1 105 ? -14.531 -21.272 1.963 1.00 75.94 105 GLU A CA 1
ATOM 804 C C . GLU A 1 105 ? -13.140 -21.192 1.310 1.00 75.94 105 GLU A C 1
ATOM 806 O O . GLU A 1 105 ? -12.846 -21.903 0.344 1.00 75.94 105 GLU A O 1
ATOM 811 N N . LEU A 1 106 ? -12.268 -20.324 1.826 1.00 70.94 106 LEU A N 1
ATOM 812 C CA . LEU A 1 106 ? -10.945 -20.056 1.269 1.00 70.94 106 LEU A CA 1
ATOM 813 C C . LEU A 1 106 ? -9.828 -20.863 1.948 1.00 70.94 106 LEU A C 1
ATOM 815 O O . LEU A 1 106 ? -8.798 -21.078 1.309 1.00 70.94 106 LEU A O 1
ATOM 819 N N . THR A 1 107 ? -10.023 -21.380 3.172 1.00 64.00 107 THR A N 1
ATOM 820 C CA . THR A 1 107 ? -9.043 -22.208 3.911 1.00 64.00 107 THR A CA 1
ATOM 821 C C . THR A 1 107 ? -8.477 -23.335 3.049 1.00 64.00 107 THR A C 1
ATOM 823 O O . THR A 1 107 ? -7.270 -23.570 3.028 1.00 64.00 107 THR A O 1
ATOM 826 N N . LEU A 1 108 ? -9.344 -24.017 2.297 1.00 56.41 108 LEU A N 1
ATOM 827 C CA . LEU A 1 108 ? -8.977 -25.162 1.459 1.00 56.41 108 LEU A CA 1
ATOM 828 C C . LEU A 1 108 ? -8.317 -24.766 0.132 1.00 56.41 108 LEU A C 1
ATOM 830 O O . LEU A 1 108 ? -7.767 -25.625 -0.554 1.00 56.41 108 LEU A O 1
ATOM 834 N N . LYS A 1 109 ? -8.363 -23.483 -0.243 1.00 59.16 109 LYS A N 1
ATOM 835 C CA . LYS A 1 109 ? -7.798 -22.973 -1.501 1.00 59.16 109 LYS A CA 1
ATOM 836 C C . LYS A 1 109 ? -6.357 -22.476 -1.360 1.00 59.16 109 LYS A C 1
ATOM 838 O O . LYS A 1 109 ? -5.732 -22.198 -2.380 1.00 59.16 109 LYS A O 1
ATOM 843 N N . GLY A 1 110 ? -5.824 -22.457 -0.132 1.00 51.66 110 GLY A N 1
ATOM 844 C CA . GLY A 1 110 ? -4.429 -22.145 0.182 1.00 51.66 110 GLY A CA 1
ATOM 845 C C . GLY A 1 110 ? -3.988 -20.737 -0.233 1.00 51.66 110 GLY A C 1
ATOM 846 O O . GLY A 1 110 ? -4.694 -19.999 -0.918 1.00 51.66 110 GLY A O 1
ATOM 847 N N . HIS A 1 111 ? -2.773 -20.353 0.160 1.00 48.66 111 HIS A N 1
ATOM 848 C CA . HIS A 1 111 ? -2.068 -19.311 -0.583 1.00 48.66 111 HIS A CA 1
ATOM 849 C C . HIS A 1 111 ? -1.849 -19.828 -2.002 1.00 48.66 111 HIS A C 1
ATOM 851 O O . HIS A 1 111 ? -1.479 -20.992 -2.173 1.00 48.66 111 HIS A O 1
ATOM 857 N N . ALA A 1 112 ? -2.070 -18.983 -3.008 1.00 45.31 112 ALA A N 1
ATOM 858 C CA . ALA A 1 112 ? -1.808 -19.367 -4.382 1.00 45.31 112 ALA A CA 1
ATOM 859 C C . ALA A 1 112 ? -0.349 -19.847 -4.499 1.00 45.31 112 ALA A C 1
ATOM 861 O O . ALA A 1 112 ? 0.592 -19.063 -4.392 1.00 45.31 112 ALA A O 1
ATOM 862 N N . THR A 1 113 ? -0.168 -21.152 -4.705 1.00 47.78 113 THR A N 1
ATOM 863 C CA . THR A 1 113 ? 1.102 -21.754 -5.133 1.00 47.78 113 THR A CA 1
ATOM 864 C C . THR A 1 113 ? 1.367 -21.472 -6.609 1.00 47.78 113 THR A C 1
ATOM 866 O O . THR A 1 113 ? 2.407 -21.861 -7.139 1.00 47.78 113 THR A O 1
ATOM 869 N N . SER A 1 114 ? 0.426 -20.798 -7.284 1.00 53.00 114 SER A N 1
ATOM 870 C CA . SER A 1 114 ? 0.595 -20.367 -8.658 1.00 53.00 114 SER A CA 1
ATOM 871 C C . SER A 1 114 ? 1.819 -19.455 -8.755 1.00 53.00 114 SER A C 1
ATOM 873 O O . SER A 1 114 ? 1.965 -18.546 -7.929 1.00 53.00 114 SER A O 1
ATOM 875 N N . PRO A 1 115 ? 2.670 -19.648 -9.772 1.00 62.09 115 PRO A N 1
ATOM 876 C CA . PRO A 1 115 ? 3.757 -18.728 -10.069 1.00 62.09 115 PRO A CA 1
ATOM 877 C C . PRO A 1 115 ? 3.243 -17.283 -10.073 1.00 62.09 115 PRO A C 1
ATOM 879 O O . PRO A 1 115 ? 2.230 -16.982 -10.704 1.00 62.09 115 PRO A O 1
ATOM 882 N N . ARG A 1 116 ? 3.907 -16.388 -9.336 1.00 66.81 116 ARG A N 1
ATOM 883 C CA . ARG A 1 116 ? 3.564 -14.961 -9.357 1.00 66.81 116 ARG A CA 1
ATOM 884 C C . ARG A 1 116 ? 4.044 -14.371 -10.684 1.00 66.81 116 ARG A C 1
ATOM 886 O O . ARG A 1 116 ? 5.167 -14.644 -11.095 1.00 66.81 116 ARG A O 1
ATOM 893 N N . ALA A 1 117 ? 3.224 -13.539 -11.323 1.00 77.69 117 ALA A N 1
ATOM 894 C CA . ALA A 1 117 ? 3.624 -12.821 -12.536 1.00 77.69 117 ALA A CA 1
ATOM 895 C C . ALA A 1 117 ? 4.748 -11.803 -12.258 1.00 77.69 117 ALA A C 1
ATOM 897 O O . ALA A 1 117 ? 5.677 -11.674 -13.055 1.00 77.69 117 ALA A O 1
ATOM 898 N N . TYR A 1 118 ? 4.687 -11.124 -11.105 1.00 78.06 118 TYR A N 1
ATOM 899 C CA . TYR A 1 118 ? 5.644 -10.108 -10.662 1.00 78.06 118 TYR A CA 1
ATOM 900 C C . TYR A 1 118 ? 6.004 -10.271 -9.163 1.00 78.06 118 TYR A C 1
ATOM 902 O O . TYR A 1 118 ? 5.127 -10.634 -8.372 1.00 78.06 118 TYR A O 1
ATOM 910 N N . PRO A 1 119 ? 7.242 -9.939 -8.747 1.00 72.00 119 PRO A N 1
ATOM 911 C CA . PRO A 1 119 ? 8.382 -9.703 -9.624 1.00 72.00 119 PRO A CA 1
ATOM 912 C C . PRO A 1 119 ? 8.857 -11.033 -10.233 1.00 72.00 119 PRO A C 1
ATOM 914 O O . PRO A 1 119 ? 8.802 -12.062 -9.558 1.00 72.00 119 PRO A O 1
ATOM 917 N N . PRO A 1 120 ? 9.340 -11.042 -11.487 1.00 76.88 120 PRO A N 1
ATOM 918 C CA . PRO A 1 120 ? 9.947 -12.241 -12.071 1.00 76.88 120 PRO A CA 1
ATOM 919 C C . PRO A 1 120 ? 11.236 -12.666 -11.351 1.00 76.88 120 PRO A C 1
ATOM 921 O O . PRO A 1 120 ? 11.674 -13.804 -11.484 1.00 76.88 120 PRO A O 1
ATOM 924 N N . ILE A 1 121 ? 11.837 -11.758 -10.575 1.00 73.00 121 ILE A N 1
ATOM 925 C CA . ILE A 1 121 ? 13.071 -11.966 -9.820 1.00 73.00 121 ILE A CA 1
ATOM 926 C C . ILE A 1 121 ? 12.827 -11.520 -8.373 1.00 73.00 121 ILE A C 1
ATOM 928 O O . ILE A 1 121 ? 12.378 -10.403 -8.136 1.00 73.00 121 ILE A O 1
ATOM 932 N N . ILE A 1 122 ? 13.115 -12.390 -7.403 1.00 65.62 122 ILE A N 1
ATOM 933 C CA . ILE A 1 122 ? 12.845 -12.145 -5.970 1.00 65.62 122 ILE A CA 1
ATOM 934 C C . ILE A 1 122 ? 14.061 -11.517 -5.257 1.00 65.62 122 ILE A C 1
ATOM 936 O O . ILE A 1 122 ? 13.914 -10.897 -4.208 1.00 65.62 122 ILE A O 1
ATOM 940 N N . ASN A 1 123 ? 15.265 -11.649 -5.825 1.00 64.69 123 ASN A N 1
ATOM 941 C CA . ASN A 1 123 ? 16.515 -11.180 -5.227 1.00 64.69 123 ASN A CA 1
ATOM 942 C C . ASN A 1 123 ? 17.437 -10.569 -6.305 1.00 64.69 123 ASN A C 1
ATOM 944 O O . ASN A 1 123 ? 17.734 -11.269 -7.276 1.00 64.69 123 ASN A O 1
ATOM 948 N N . PRO A 1 124 ? 17.920 -9.321 -6.157 1.00 63.94 124 PRO A N 1
ATOM 949 C CA . PRO A 1 124 ? 17.695 -8.404 -5.037 1.00 63.94 124 PRO A CA 1
ATOM 950 C C . PRO A 1 124 ? 16.257 -7.894 -4.965 1.00 63.94 124 PRO A C 1
ATOM 952 O O . PRO A 1 124 ? 15.592 -7.724 -5.984 1.00 63.94 124 PRO A O 1
ATOM 955 N N . GLY A 1 125 ? 15.785 -7.639 -3.743 1.00 67.81 125 GLY A N 1
ATOM 956 C CA . GLY A 1 125 ? 14.536 -6.916 -3.532 1.00 67.81 125 GLY A CA 1
ATOM 957 C C . GLY A 1 125 ? 14.672 -5.505 -4.101 1.00 67.81 125 GLY A C 1
ATOM 958 O O . GLY A 1 125 ? 15.479 -4.713 -3.617 1.00 67.81 125 GLY A O 1
ATOM 959 N N . ILE A 1 126 ? 13.921 -5.203 -5.158 1.00 74.88 126 ILE A N 1
ATOM 960 C CA . ILE A 1 126 ? 13.923 -3.885 -5.798 1.00 74.88 126 ILE A CA 1
ATOM 961 C C . ILE A 1 126 ? 12.805 -3.053 -5.180 1.00 74.88 126 ILE A C 1
ATOM 963 O O . ILE A 1 126 ? 11.642 -3.456 -5.200 1.00 74.88 126 ILE A O 1
ATOM 967 N N . LEU A 1 127 ? 13.151 -1.876 -4.661 1.00 78.06 127 LEU A N 1
ATOM 968 C CA . LEU A 1 127 ? 12.183 -0.910 -4.150 1.00 78.06 127 LEU A CA 1
ATOM 969 C C . LEU A 1 127 ? 11.674 -0.039 -5.311 1.00 78.06 127 LEU A C 1
ATOM 971 O O . LEU A 1 127 ? 12.453 0.736 -5.874 1.00 78.06 127 LEU A O 1
ATOM 975 N N . PRO A 1 128 ? 10.394 -0.144 -5.710 1.00 79.62 128 PRO A N 1
ATOM 976 C CA . PRO A 1 128 ? 9.862 0.684 -6.780 1.00 79.62 128 PRO A CA 1
ATOM 977 C C . PRO A 1 128 ? 9.715 2.138 -6.314 1.00 79.62 128 PRO A C 1
ATOM 979 O O . PRO A 1 128 ? 9.150 2.410 -5.258 1.00 79.62 128 PRO A O 1
ATOM 982 N N . PHE A 1 129 ? 10.170 3.085 -7.136 1.00 79.31 129 PHE A N 1
ATOM 983 C CA . PHE A 1 129 ? 9.977 4.517 -6.905 1.00 79.31 129 PHE A CA 1
ATOM 984 C C . PHE A 1 129 ? 8.920 5.064 -7.870 1.00 79.31 129 PHE A C 1
ATOM 986 O O . PHE A 1 129 ? 9.073 4.943 -9.086 1.00 79.31 129 PHE A O 1
ATOM 993 N N . ASN A 1 130 ? 7.866 5.690 -7.341 1.00 81.00 130 ASN A N 1
ATOM 994 C CA . ASN A 1 130 ? 6.836 6.332 -8.159 1.00 81.00 130 ASN A CA 1
ATOM 995 C C . ASN A 1 130 ? 7.298 7.720 -8.629 1.00 81.00 130 ASN A C 1
ATOM 997 O O . ASN A 1 130 ? 7.696 8.547 -7.811 1.00 81.00 130 ASN A O 1
ATOM 1001 N N . ASN A 1 131 ? 7.215 7.996 -9.930 1.00 78.50 131 ASN A N 1
ATOM 1002 C CA . ASN A 1 131 ? 7.500 9.314 -10.488 1.00 78.50 131 ASN A CA 1
ATOM 1003 C C . ASN A 1 131 ? 6.206 9.961 -10.977 1.00 78.50 131 ASN A C 1
ATOM 1005 O O . ASN A 1 131 ? 5.519 9.390 -11.816 1.00 78.50 131 ASN A O 1
ATOM 1009 N N . PHE A 1 132 ? 5.898 11.159 -10.487 1.00 83.06 132 PHE A N 1
ATOM 1010 C CA . PHE A 1 132 ? 4.686 11.880 -10.858 1.00 83.06 132 PHE A CA 1
ATOM 1011 C C . PHE A 1 132 ? 5.023 13.299 -11.305 1.00 83.06 132 PHE A C 1
ATOM 1013 O O . PHE A 1 132 ? 5.728 14.026 -10.605 1.00 83.06 132 PHE A O 1
ATOM 1020 N N . TYR A 1 133 ? 4.475 13.687 -12.451 1.00 79.88 133 TYR A N 1
ATOM 1021 C CA . TYR A 1 133 ? 4.429 15.065 -12.908 1.00 79.88 133 TYR A CA 1
ATOM 1022 C C . TYR A 1 133 ? 2.981 15.388 -13.257 1.00 79.88 133 TYR A C 1
ATOM 1024 O O . TYR A 1 133 ? 2.334 14.610 -13.952 1.00 79.88 133 TYR A O 1
ATOM 1032 N N . GLY A 1 134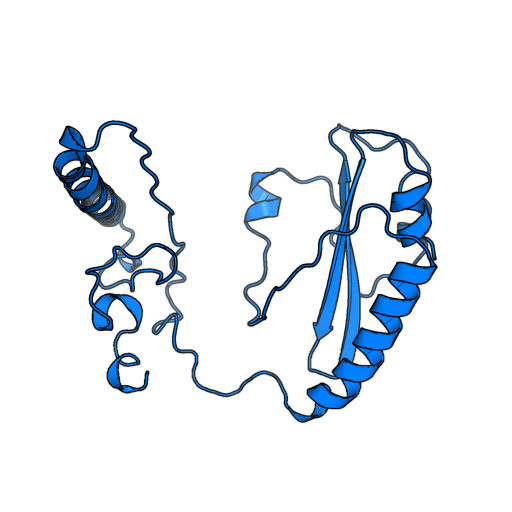 ? 2.477 16.514 -12.761 1.00 78.69 134 GLY A N 1
ATOM 1033 C CA . GLY A 1 134 ? 1.166 17.040 -13.125 1.00 78.69 134 GLY A CA 1
ATOM 1034 C C . GLY A 1 134 ? 1.333 18.329 -13.915 1.00 78.69 134 GLY A C 1
ATOM 1035 O O . GLY A 1 134 ? 2.184 19.152 -13.575 1.00 78.69 134 GLY A O 1
ATOM 1036 N N . TRP A 1 135 ? 0.524 18.501 -14.953 1.00 85.94 135 TRP A N 1
ATOM 1037 C CA . TRP A 1 135 ? 0.489 19.708 -15.770 1.00 85.94 135 TRP A CA 1
ATOM 1038 C C . TRP A 1 135 ? -0.929 19.967 -16.271 1.00 85.94 135 TRP A C 1
ATOM 1040 O O . TRP A 1 135 ? -1.779 19.079 -16.236 1.00 85.94 135 TRP A O 1
ATOM 1050 N N . THR A 1 136 ? -1.202 21.208 -16.667 1.00 85.12 136 THR A N 1
ATOM 1051 C CA . THR A 1 136 ? -2.556 21.650 -17.037 1.00 85.12 136 THR A CA 1
ATOM 1052 C C . THR A 1 136 ? -2.713 21.969 -18.516 1.00 85.12 136 THR A C 1
ATOM 1054 O O . THR A 1 136 ? -3.830 21.933 -19.017 1.00 85.12 136 THR A O 1
ATOM 1057 N N . ASP A 1 137 ? -1.624 22.317 -19.202 1.00 87.38 137 ASP A N 1
ATOM 1058 C CA . ASP A 1 137 ? -1.647 22.710 -20.611 1.00 87.38 137 ASP A CA 1
ATOM 1059 C C . ASP A 1 137 ? -1.085 21.583 -21.481 1.00 87.38 137 ASP A C 1
ATOM 1061 O O . ASP A 1 137 ? 0.081 21.204 -21.344 1.00 87.38 137 ASP A O 1
ATOM 1065 N N . THR A 1 138 ? -1.919 21.061 -22.380 1.00 93.00 138 THR A N 1
ATOM 1066 C CA . THR A 1 138 ? -1.597 19.920 -23.246 1.00 93.00 138 THR A CA 1
ATOM 1067 C C . THR A 1 138 ? -0.478 20.218 -24.240 1.00 93.00 138 THR A C 1
ATOM 1069 O O . THR A 1 138 ? 0.111 19.298 -24.796 1.00 93.00 138 THR A O 1
ATOM 1072 N N . VAL A 1 139 ? -0.131 21.494 -24.466 1.00 94.44 139 VAL A N 1
ATOM 1073 C CA . VAL A 1 139 ? 1.025 21.852 -25.307 1.00 94.44 139 VAL A CA 1
ATOM 1074 C C . VAL A 1 139 ? 2.343 21.281 -24.768 1.00 94.44 139 VAL A C 1
ATOM 1076 O O . VAL A 1 139 ? 3.302 21.142 -25.523 1.00 94.44 139 VAL A O 1
ATOM 1079 N N . PHE A 1 140 ? 2.395 20.934 -23.478 1.00 91.00 140 PHE A N 1
ATOM 1080 C CA . PHE A 1 140 ? 3.579 20.372 -22.833 1.00 91.00 140 PHE A CA 1
ATOM 1081 C C . PHE A 1 140 ? 3.546 18.845 -22.691 1.00 91.00 140 PHE A C 1
ATOM 1083 O O . PHE A 1 140 ? 4.465 18.301 -22.080 1.00 91.00 140 PHE A O 1
ATOM 1090 N N . ASP A 1 141 ? 2.543 18.143 -23.232 1.00 87.38 141 ASP A N 1
ATOM 1091 C CA . ASP A 1 141 ? 2.416 16.681 -23.105 1.00 87.38 141 ASP A CA 1
ATOM 1092 C C . ASP A 1 141 ? 3.731 15.967 -23.460 1.00 87.38 141 ASP A C 1
ATOM 1094 O O . ASP A 1 141 ? 4.256 15.191 -22.657 1.00 87.38 141 ASP A O 1
ATOM 1098 N N . ASP A 1 142 ? 4.329 16.317 -24.603 1.00 92.56 142 ASP A N 1
ATOM 1099 C CA . ASP A 1 142 ? 5.602 15.746 -25.052 1.00 92.56 142 ASP A CA 1
ATOM 1100 C C . ASP A 1 142 ? 6.744 16.052 -24.073 1.00 92.56 142 ASP A C 1
ATOM 1102 O O . ASP A 1 142 ? 7.514 15.159 -23.716 1.00 92.56 142 ASP A O 1
ATOM 1106 N N . ASN A 1 143 ? 6.823 17.285 -23.558 1.00 92.38 143 ASN A N 1
ATOM 1107 C CA . ASN A 1 143 ? 7.840 17.667 -22.576 1.00 92.38 143 ASN A CA 1
ATOM 1108 C C . ASN A 1 143 ? 7.732 16.831 -21.294 1.00 92.38 143 ASN A C 1
ATOM 1110 O O . ASN A 1 143 ? 8.750 16.397 -20.746 1.00 92.38 143 ASN A O 1
ATOM 1114 N N . PHE A 1 144 ? 6.512 16.605 -20.804 1.00 90.44 144 PHE A N 1
ATOM 1115 C CA . PHE A 1 144 ? 6.275 15.829 -19.592 1.00 90.44 144 PHE A CA 1
ATOM 1116 C C . PHE A 1 144 ? 6.483 14.328 -19.817 1.00 90.44 144 PHE A C 1
ATOM 1118 O O . PHE A 1 144 ? 7.081 13.670 -18.960 1.00 90.44 144 PHE A O 1
ATOM 1125 N N . CYS A 1 145 ? 6.085 13.789 -20.972 1.00 87.62 145 CYS A N 1
ATOM 1126 C CA . CYS A 1 145 ? 6.401 12.418 -21.373 1.00 87.62 145 CYS A CA 1
ATOM 1127 C C . CYS A 1 145 ? 7.917 12.192 -21.469 1.00 87.62 145 CYS A C 1
ATOM 1129 O O . CYS A 1 145 ? 8.431 11.208 -20.926 1.00 87.62 145 CYS A O 1
ATOM 1131 N N . ASP A 1 146 ? 8.655 13.119 -22.079 1.00 92.19 146 ASP A N 1
ATOM 1132 C CA . ASP A 1 146 ? 10.113 13.053 -22.180 1.00 92.19 146 ASP A CA 1
ATOM 1133 C C . ASP A 1 146 ? 10.785 13.123 -20.808 1.00 92.19 146 ASP A C 1
ATOM 1135 O O . ASP A 1 146 ? 11.657 12.303 -20.499 1.00 92.19 146 ASP A O 1
ATOM 1139 N N . ALA A 1 147 ? 10.344 14.034 -19.938 1.00 87.31 147 ALA A N 1
ATOM 1140 C CA . ALA A 1 147 ? 10.832 14.113 -18.564 1.00 87.31 147 ALA A CA 1
ATOM 1141 C C . ALA A 1 147 ? 10.543 12.819 -17.782 1.00 87.31 147 ALA A C 1
ATOM 1143 O O . ALA A 1 147 ? 11.396 12.334 -17.032 1.00 87.31 147 ALA A O 1
ATOM 1144 N N . MET A 1 148 ? 9.367 12.216 -17.983 1.00 87.69 148 MET A N 1
ATOM 1145 C CA . MET A 1 148 ? 8.974 10.961 -17.339 1.00 87.69 148 MET A CA 1
ATOM 1146 C C . MET A 1 148 ? 9.847 9.777 -17.773 1.00 87.69 148 MET A C 1
ATOM 1148 O O . MET A 1 148 ? 10.067 8.866 -16.976 1.00 87.69 148 MET A O 1
ATOM 1152 N N . ARG A 1 149 ? 10.413 9.805 -18.987 1.00 89.00 149 ARG A N 1
ATOM 1153 C CA . ARG A 1 149 ? 11.393 8.812 -19.461 1.00 89.00 149 ARG A CA 1
ATOM 1154 C C . ARG A 1 149 ? 12.813 9.101 -18.961 1.00 89.00 149 ARG A C 1
ATOM 1156 O O . ARG A 1 149 ? 13.510 8.189 -18.511 1.00 89.00 149 ARG A O 1
ATOM 1163 N N . GLN A 1 150 ? 13.246 10.361 -19.005 1.00 92.06 150 GLN A N 1
ATOM 1164 C CA . GLN A 1 150 ? 14.617 10.753 -18.654 1.00 92.06 150 GLN A CA 1
ATOM 1165 C C . GLN A 1 150 ? 14.902 10.644 -17.149 1.00 92.06 150 GLN A C 1
ATOM 1167 O O . GLN A 1 150 ? 15.974 10.181 -16.752 1.00 92.06 150 GLN A O 1
ATOM 1172 N N . SER A 1 151 ? 13.947 11.012 -16.292 1.00 87.94 151 SER A N 1
ATOM 1173 C CA . SER A 1 151 ? 14.146 11.037 -14.836 1.00 87.94 151 SER A CA 1
ATOM 1174 C C . SER A 1 151 ? 14.443 9.656 -14.223 1.00 87.94 151 SER A C 1
ATOM 1176 O O . SER A 1 151 ? 15.420 9.531 -13.474 1.00 87.94 151 SER A O 1
ATOM 1178 N N . PRO A 1 152 ? 13.682 8.579 -14.514 1.00 85.81 152 PRO A N 1
ATOM 1179 C CA . PRO A 1 152 ? 14.040 7.225 -14.087 1.00 85.81 152 PRO A CA 1
ATOM 1180 C C . PRO A 1 152 ? 15.379 6.742 -14.659 1.00 85.81 152 PRO A C 1
ATOM 1182 O O . PRO A 1 152 ? 16.151 6.120 -13.930 1.00 85.81 152 PRO A O 1
ATOM 1185 N N . ALA A 1 153 ? 15.693 7.065 -15.921 1.00 88.94 153 ALA A N 1
ATOM 1186 C CA . ALA A 1 153 ? 16.962 6.685 -16.544 1.00 88.94 153 ALA A CA 1
ATOM 1187 C C . ALA A 1 153 ? 18.165 7.318 -15.824 1.00 88.94 153 ALA A C 1
ATOM 1189 O O . ALA A 1 153 ? 19.135 6.628 -15.499 1.00 88.94 153 ALA A O 1
ATOM 1190 N N . GLN A 1 154 ? 18.072 8.609 -15.496 1.00 93.38 154 GLN A N 1
ATOM 1191 C CA . GLN A 1 154 ? 19.092 9.310 -14.723 1.00 93.38 154 GLN A CA 1
ATOM 1192 C C . GLN A 1 154 ? 19.247 8.721 -13.317 1.00 93.38 154 GLN A C 1
ATOM 1194 O O . GLN A 1 154 ? 20.374 8.502 -12.877 1.00 93.38 154 GLN A O 1
ATOM 1199 N N . ARG A 1 155 ? 18.145 8.427 -12.613 1.00 88.56 155 ARG A N 1
ATOM 1200 C CA . ARG A 1 155 ? 18.205 7.795 -11.284 1.00 88.56 155 ARG A CA 1
ATOM 1201 C C . ARG A 1 155 ? 18.887 6.438 -11.333 1.00 88.56 155 ARG A C 1
ATOM 1203 O O . ARG A 1 155 ? 19.793 6.201 -10.547 1.00 88.56 155 ARG A O 1
ATOM 1210 N N . ARG A 1 156 ? 18.536 5.597 -12.308 1.00 88.75 156 ARG A N 1
ATOM 1211 C CA . ARG A 1 156 ? 19.203 4.309 -12.517 1.00 88.75 156 ARG A CA 1
ATOM 1212 C C . ARG A 1 156 ? 20.704 4.484 -12.740 1.00 88.75 156 ARG A C 1
ATOM 1214 O O . ARG A 1 156 ? 21.491 3.753 -12.148 1.00 88.75 156 ARG A O 1
ATOM 1221 N N . ARG A 1 157 ? 21.112 5.467 -13.551 1.00 91.31 157 ARG A N 1
ATOM 1222 C CA . ARG A 1 157 ? 22.532 5.786 -13.767 1.00 91.31 157 ARG A CA 1
ATOM 1223 C C . ARG A 1 157 ? 23.227 6.168 -12.458 1.00 91.31 157 ARG A C 1
ATOM 1225 O O . ARG A 1 157 ? 24.320 5.678 -12.200 1.00 91.31 157 ARG A O 1
ATOM 1232 N N . VAL A 1 158 ? 22.599 7.010 -11.638 1.00 94.12 158 VAL A N 1
ATOM 1233 C CA . VAL A 1 158 ? 23.132 7.408 -10.325 1.00 94.12 158 VAL A CA 1
ATOM 1234 C C . VAL A 1 158 ? 23.234 6.205 -9.382 1.00 94.12 158 VAL A C 1
ATOM 1236 O O . VAL A 1 158 ? 24.293 6.008 -8.803 1.00 94.12 158 VAL A O 1
ATOM 1239 N N . SER A 1 159 ? 22.208 5.352 -9.298 1.00 88.94 159 SER A N 1
ATOM 1240 C CA . SER A 1 159 ? 22.237 4.122 -8.489 1.00 88.94 159 SER A CA 1
ATOM 1241 C C . SER A 1 159 ? 23.365 3.172 -8.902 1.00 88.94 159 SER A C 1
ATOM 1243 O O . SER A 1 159 ? 24.022 2.590 -8.046 1.00 88.94 159 SER A O 1
ATOM 1245 N N . ILE A 1 160 ? 23.637 3.035 -10.205 1.00 92.69 160 ILE A N 1
ATOM 1246 C CA . ILE A 1 160 ? 24.758 2.219 -10.700 1.00 92.69 160 ILE A CA 1
ATOM 1247 C C . ILE A 1 160 ? 26.104 2.815 -10.265 1.00 92.69 160 ILE A C 1
ATOM 1249 O O . ILE A 1 160 ? 26.974 2.076 -9.814 1.00 92.69 160 ILE A O 1
ATOM 1253 N N . VAL A 1 161 ? 26.274 4.138 -10.379 1.00 94.25 161 VAL A N 1
ATOM 1254 C CA . VAL A 1 161 ? 27.490 4.839 -9.920 1.00 94.25 161 VAL A CA 1
ATOM 1255 C C . VAL A 1 161 ? 27.685 4.689 -8.407 1.00 94.25 161 VAL A C 1
ATOM 1257 O O . VAL A 1 161 ? 28.815 4.555 -7.952 1.00 94.25 161 VAL A O 1
ATOM 1260 N N . ASP A 1 162 ? 26.591 4.647 -7.652 1.00 94.12 162 ASP A N 1
ATOM 1261 C CA . ASP A 1 162 ? 26.547 4.411 -6.204 1.00 94.12 162 ASP A CA 1
ATOM 1262 C C . ASP A 1 162 ? 26.776 2.931 -5.811 1.00 94.12 162 ASP A C 1
ATOM 1264 O O . ASP A 1 162 ? 26.714 2.561 -4.644 1.00 94.12 162 ASP A O 1
ATOM 1268 N N . GLY A 1 163 ? 27.051 2.049 -6.780 1.00 91.94 163 GLY A N 1
ATOM 1269 C CA . GLY A 1 163 ? 27.367 0.638 -6.535 1.00 91.94 163 GLY A CA 1
ATOM 1270 C C . GLY A 1 163 ? 26.152 -0.289 -6.421 1.00 91.94 163 GLY A C 1
ATOM 1271 O O . GLY A 1 163 ? 26.312 -1.480 -6.150 1.00 91.94 163 GLY A O 1
ATOM 1272 N N . GLN A 1 164 ? 24.936 0.200 -6.679 1.00 88.19 164 GLN A N 1
ATOM 1273 C CA . GLN A 1 164 ? 23.706 -0.594 -6.614 1.00 88.19 164 GLN A CA 1
ATOM 1274 C C . GLN A 1 164 ? 23.522 -1.441 -7.884 1.00 88.19 164 GLN A C 1
ATOM 1276 O O . GLN A 1 164 ? 22.646 -1.197 -8.710 1.00 88.19 164 GLN A O 1
ATOM 1281 N N . ILE A 1 165 ? 24.343 -2.477 -8.062 1.00 85.81 165 ILE A N 1
ATOM 1282 C CA . ILE A 1 165 ? 24.320 -3.334 -9.265 1.00 85.81 165 ILE A CA 1
ATOM 1283 C C . ILE A 1 165 ? 22.973 -4.039 -9.504 1.00 85.81 165 ILE A C 1
ATOM 1285 O O . ILE A 1 165 ? 22.646 -4.369 -10.641 1.00 85.81 165 ILE A O 1
ATOM 1289 N N . GLY A 1 166 ? 22.161 -4.208 -8.455 1.00 83.69 166 GLY A N 1
ATOM 1290 C CA . GLY A 1 166 ? 20.838 -4.831 -8.514 1.00 83.69 166 GLY A CA 1
ATOM 1291 C C . GLY A 1 166 ? 19.801 -4.094 -9.366 1.00 83.69 166 GLY A C 1
ATOM 1292 O O . GLY A 1 166 ? 18.785 -4.683 -9.715 1.00 83.69 166 GLY A O 1
ATOM 1293 N N . VAL A 1 167 ? 20.047 -2.829 -9.734 1.00 85.12 167 VAL A N 1
ATOM 1294 C CA . VAL A 1 167 ? 19.154 -2.074 -10.633 1.00 85.12 167 VAL A CA 1
ATOM 1295 C C . VAL A 1 167 ? 19.418 -2.354 -12.122 1.00 85.12 167 VAL A C 1
ATOM 1297 O O . VAL A 1 167 ? 18.675 -1.898 -13.001 1.00 85.12 167 VAL A O 1
ATOM 1300 N N . ILE A 1 168 ? 20.492 -3.084 -12.444 1.00 85.50 168 ILE A N 1
ATOM 1301 C CA . ILE A 1 168 ? 20.807 -3.494 -13.814 1.00 85.50 168 ILE A CA 1
ATOM 1302 C C . ILE A 1 168 ? 19.880 -4.656 -14.191 1.00 85.50 168 ILE A C 1
ATOM 1304 O O . ILE A 1 168 ? 19.796 -5.645 -13.480 1.00 85.50 168 ILE A O 1
ATOM 1308 N N . GLY A 1 169 ? 19.147 -4.520 -15.299 1.00 82.38 169 GLY A N 1
ATOM 1309 C CA . GLY A 1 169 ? 18.125 -5.489 -15.725 1.00 82.38 169 GLY A CA 1
ATOM 1310 C C . GLY A 1 169 ? 16.898 -5.616 -14.809 1.00 82.38 169 GLY A C 1
ATOM 1311 O O . GLY A 1 169 ? 16.068 -6.483 -15.052 1.00 82.38 169 GLY A O 1
ATOM 1312 N N . ALA A 1 170 ? 16.772 -4.777 -13.775 1.00 87.00 170 ALA A N 1
ATOM 1313 C CA . ALA A 1 170 ? 15.649 -4.816 -12.846 1.00 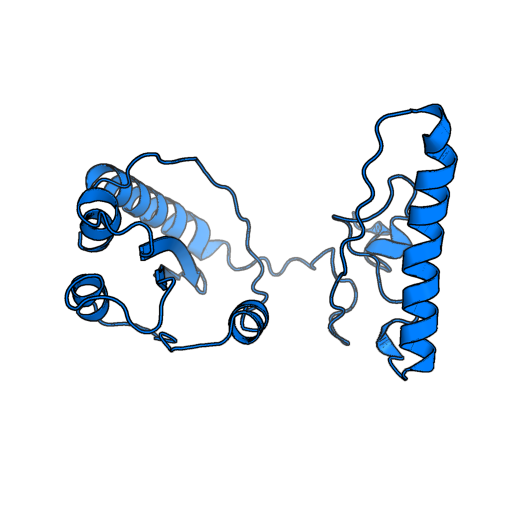87.00 170 ALA A CA 1
ATOM 1314 C C . ALA A 1 170 ? 14.297 -4.628 -13.567 1.00 87.00 170 ALA A C 1
ATOM 1316 O O . ALA A 1 170 ? 14.173 -3.680 -14.352 1.00 87.00 170 ALA A O 1
ATOM 1317 N N . PRO A 1 171 ? 13.288 -5.475 -13.284 1.00 88.06 171 PRO A N 1
ATOM 1318 C CA . PRO A 1 171 ? 11.964 -5.322 -13.865 1.00 88.06 171 PRO A CA 1
ATOM 1319 C C . PRO A 1 171 ? 11.304 -4.018 -13.406 1.00 88.06 171 PRO A C 1
ATOM 1321 O O . PRO A 1 171 ? 11.450 -3.581 -12.261 1.00 88.06 171 PRO A O 1
ATOM 1324 N N . LYS A 1 172 ? 10.551 -3.390 -14.308 1.00 88.88 172 LYS A N 1
ATOM 1325 C CA . LYS A 1 172 ? 9.734 -2.212 -14.015 1.00 88.88 172 LYS A CA 1
ATOM 1326 C C . LYS A 1 172 ? 8.467 -2.640 -13.288 1.00 88.88 172 LYS A C 1
ATOM 1328 O O . LYS A 1 172 ? 7.807 -3.596 -13.684 1.00 88.88 172 LYS A O 1
ATOM 1333 N N . TYR A 1 173 ? 8.091 -1.898 -12.253 1.00 88.50 173 TYR A N 1
ATOM 1334 C CA . TYR A 1 173 ? 6.868 -2.192 -11.517 1.00 88.50 173 TYR A CA 1
ATOM 1335 C C . TYR A 1 173 ? 5.625 -1.839 -12.355 1.00 88.50 173 TYR A C 1
ATOM 1337 O O . TYR A 1 173 ? 5.458 -0.660 -12.686 1.00 88.50 173 TYR A O 1
ATOM 1345 N N . PRO A 1 174 ? 4.727 -2.800 -12.662 1.00 88.06 174 PRO A N 1
ATOM 1346 C CA . PRO A 1 174 ? 3.641 -2.588 -13.621 1.00 88.06 174 PRO A CA 1
ATOM 1347 C C . PRO A 1 174 ? 2.703 -1.433 -13.276 1.00 88.06 174 PRO A C 1
ATOM 1349 O O . PRO A 1 174 ? 2.219 -0.737 -14.159 1.00 88.06 174 PRO A O 1
ATOM 1352 N N . LYS A 1 175 ? 2.481 -1.183 -11.980 1.00 85.88 175 LYS A N 1
ATOM 1353 C CA . LYS A 1 175 ? 1.570 -0.130 -11.512 1.00 85.88 175 LYS A CA 1
ATOM 1354 C C . LYS A 1 175 ? 2.026 1.285 -11.896 1.00 85.88 175 LYS A C 1
ATOM 1356 O O . LYS A 1 175 ? 1.195 2.185 -11.933 1.00 85.88 175 LYS A O 1
ATOM 1361 N N . TYR A 1 176 ? 3.324 1.488 -12.143 1.00 85.12 176 TYR A N 1
ATOM 1362 C CA . TYR A 1 176 ? 3.912 2.793 -12.487 1.00 85.12 176 TYR A CA 1
ATOM 1363 C C . TYR A 1 176 ? 4.551 2.803 -13.881 1.00 85.12 176 TYR A C 1
ATOM 1365 O O . TYR A 1 176 ? 5.273 3.739 -14.224 1.00 85.12 176 TYR A O 1
ATOM 1373 N N . ALA A 1 177 ? 4.344 1.748 -14.668 1.00 87.44 177 ALA A N 1
ATOM 1374 C CA . ALA A 1 177 ? 4.881 1.663 -16.012 1.00 87.44 177 ALA A CA 1
ATOM 1375 C C . ALA A 1 177 ? 4.171 2.665 -16.936 1.00 87.44 177 ALA A C 1
ATOM 1377 O O . ALA A 1 177 ? 2.962 2.876 -16.837 1.00 87.44 177 ALA A O 1
ATOM 1378 N N . LEU A 1 178 ? 4.929 3.279 -17.849 1.00 88.44 178 LEU A N 1
ATOM 1379 C CA . LEU A 1 178 ? 4.338 4.053 -18.939 1.00 88.44 178 LEU A CA 1
ATOM 1380 C C . LEU A 1 178 ? 3.549 3.118 -19.860 1.00 88.44 178 LEU A C 1
ATOM 1382 O O . LEU A 1 178 ? 3.891 1.942 -19.983 1.00 88.44 178 LEU A O 1
ATOM 1386 N N . PHE A 1 179 ? 2.523 3.652 -20.520 1.00 86.56 179 PHE A N 1
ATOM 1387 C CA . PHE A 1 179 ? 1.597 2.898 -21.374 1.00 86.56 179 PHE A CA 1
ATOM 1388 C C . PHE A 1 179 ? 2.277 2.116 -22.514 1.00 86.56 179 PHE A C 1
ATOM 1390 O O . PHE A 1 179 ? 1.704 1.155 -23.016 1.00 86.56 179 PHE A O 1
ATOM 1397 N N . ASP A 1 180 ? 3.483 2.517 -22.917 1.00 89.62 180 ASP A N 1
ATOM 1398 C CA . ASP A 1 180 ? 4.305 1.904 -23.963 1.00 89.62 180 ASP A CA 1
ATOM 1399 C C . ASP A 1 180 ? 5.432 1.013 -23.410 1.00 89.62 180 ASP A C 1
ATOM 1401 O O . ASP A 1 180 ? 6.316 0.588 -24.153 1.00 89.62 180 ASP A O 1
ATOM 1405 N N . THR A 1 181 ? 5.428 0.722 -22.106 1.00 90.44 181 THR A N 1
ATOM 1406 C CA . THR A 1 181 ? 6.438 -0.147 -21.493 1.00 90.44 181 THR A CA 1
ATOM 1407 C C . THR A 1 181 ? 6.242 -1.594 -21.961 1.00 90.44 181 THR A C 1
ATOM 1409 O O . THR A 1 181 ? 5.158 -2.144 -21.752 1.00 90.44 181 THR A O 1
ATOM 1412 N N . PRO A 1 182 ? 7.274 -2.248 -22.529 1.00 92.81 182 PRO A N 1
ATOM 1413 C CA . PRO A 1 182 ? 7.190 -3.651 -22.930 1.00 92.81 182 PRO A CA 1
ATOM 1414 C C . PRO A 1 182 ? 6.819 -4.580 -21.767 1.00 92.81 182 PRO A C 1
ATOM 1416 O O . PRO A 1 182 ? 7.246 -4.369 -20.628 1.00 92.81 182 PRO A O 1
ATOM 1419 N N . LEU A 1 183 ? 6.059 -5.644 -22.045 1.00 91.06 183 LEU A N 1
ATOM 1420 C CA . LEU A 1 183 ? 5.696 -6.635 -21.026 1.00 91.06 183 LEU A CA 1
ATOM 1421 C C . LEU A 1 183 ? 6.933 -7.349 -20.480 1.00 91.06 183 LEU A C 1
ATOM 1423 O O . LEU A 1 183 ? 6.995 -7.651 -19.294 1.00 91.06 183 LEU A O 1
ATOM 1427 N N . GLU A 1 184 ? 7.939 -7.568 -21.317 1.00 91.94 184 GLU A N 1
ATOM 1428 C CA . GLU A 1 184 ? 9.207 -8.201 -20.969 1.00 91.94 184 GLU A CA 1
ATOM 1429 C C . GLU A 1 184 ? 10.001 -7.353 -19.967 1.00 91.94 184 GLU A C 1
ATOM 1431 O O . GLU A 1 184 ? 10.614 -7.900 -19.051 1.00 91.94 184 GLU A O 1
ATOM 1436 N N . ASP A 1 185 ? 9.921 -6.022 -20.067 1.00 89.88 185 ASP A N 1
ATOM 1437 C CA . ASP A 1 185 ? 10.547 -5.106 -19.107 1.00 89.88 185 ASP A CA 1
ATOM 1438 C C . ASP A 1 185 ? 9.891 -5.186 -17.720 1.00 89.88 185 ASP A C 1
ATOM 1440 O O . ASP A 1 185 ? 10.508 -4.809 -16.726 1.00 89.88 185 ASP A O 1
ATOM 1444 N N . MET A 1 186 ? 8.632 -5.623 -17.637 1.00 90.94 186 MET A N 1
ATOM 1445 C CA . MET A 1 186 ? 7.876 -5.719 -16.385 1.00 90.94 186 MET A CA 1
ATOM 1446 C C . MET A 1 186 ? 7.892 -7.134 -15.805 1.00 90.94 186 MET A C 1
ATOM 1448 O O . MET A 1 186 ? 8.101 -7.326 -14.609 1.00 90.94 186 MET A O 1
ATOM 1452 N N . TYR A 1 187 ? 7.679 -8.135 -16.651 1.00 89.56 187 TYR A N 1
ATOM 1453 C CA . TYR A 1 187 ? 7.409 -9.514 -16.259 1.00 89.56 187 TYR A CA 1
ATOM 1454 C C . TYR A 1 187 ? 8.503 -10.493 -16.695 1.00 89.56 187 TYR A C 1
ATOM 1456 O O . TYR A 1 187 ? 8.448 -11.660 -16.317 1.00 89.56 187 TYR A O 1
ATOM 1464 N N . GLY A 1 188 ? 9.514 -10.054 -17.452 1.00 87.75 188 GLY A N 1
ATOM 1465 C CA . GLY A 1 188 ? 10.631 -10.898 -17.878 1.00 87.75 188 GLY A CA 1
ATOM 1466 C C . GLY A 1 188 ? 10.165 -12.195 -18.543 1.00 87.75 188 GLY A C 1
ATOM 1467 O O . GLY A 1 188 ? 9.278 -12.193 -19.394 1.00 87.75 188 GLY A O 1
ATOM 1468 N N . GLU A 1 189 ? 10.714 -13.327 -18.098 1.00 86.12 189 GLU A N 1
ATOM 1469 C CA . GLU A 1 189 ? 10.358 -14.669 -18.590 1.00 86.12 189 GLU A CA 1
ATOM 1470 C C . GLU A 1 189 ? 8.907 -15.089 -18.292 1.00 86.12 189 GLU A C 1
ATOM 1472 O O . GLU A 1 189 ? 8.427 -16.094 -18.825 1.00 86.12 189 GLU A O 1
ATOM 1477 N N . ASN A 1 190 ? 8.192 -14.344 -17.444 1.00 85.06 190 ASN A N 1
ATOM 1478 C CA . ASN A 1 190 ? 6.773 -14.581 -17.215 1.00 85.06 190 ASN A CA 1
ATOM 1479 C C . ASN A 1 190 ? 5.896 -13.954 -18.302 1.00 85.06 190 ASN A C 1
ATOM 1481 O O . ASN A 1 190 ? 4.756 -14.386 -18.425 1.00 85.06 190 ASN A O 1
ATOM 1485 N N . ALA A 1 191 ? 6.399 -13.004 -19.104 1.00 86.88 191 ALA A N 1
ATOM 1486 C CA . ALA A 1 191 ? 5.599 -12.294 -20.107 1.00 86.88 191 ALA A CA 1
ATOM 1487 C C . ALA A 1 191 ? 4.848 -13.223 -21.090 1.00 86.88 191 ALA A C 1
ATOM 1489 O O . ALA A 1 191 ? 3.660 -12.995 -21.297 1.00 86.88 191 ALA A O 1
ATOM 1490 N N . PRO A 1 192 ? 5.437 -14.320 -21.621 1.00 86.69 192 PRO A N 1
ATOM 1491 C CA . PRO A 1 192 ? 4.717 -15.241 -22.512 1.00 86.69 192 PRO A CA 1
ATOM 1492 C C . PRO A 1 192 ? 3.618 -16.082 -21.840 1.00 86.69 192 PRO A C 1
ATOM 1494 O O . PRO A 1 192 ? 2.931 -16.835 -22.525 1.00 86.69 192 PRO A O 1
ATOM 1497 N N . LYS A 1 193 ? 3.501 -16.034 -20.506 1.00 79.44 193 LYS A N 1
ATOM 1498 C CA . LYS A 1 193 ? 2.537 -16.815 -19.709 1.00 79.44 193 LYS A CA 1
ATOM 1499 C C . LYS A 1 193 ? 1.335 -15.975 -19.248 1.00 79.44 193 LYS A C 1
ATOM 1501 O O . LYS A 1 193 ? 0.517 -16.503 -18.494 1.00 79.44 193 LYS A O 1
ATOM 1506 N N . LEU A 1 194 ? 1.289 -14.691 -19.617 1.00 74.06 194 LEU A N 1
ATOM 1507 C CA . LEU A 1 194 ? 0.252 -13.728 -19.228 1.00 74.06 194 LEU A CA 1
ATOM 1508 C C . LEU A 1 194 ? -0.938 -13.723 -20.186 1.00 74.06 194 LEU A C 1
ATOM 1510 O O . LEU A 1 194 ? -0.739 -14.023 -21.383 1.00 74.06 194 LEU A O 1
#

Foldseek 3Di:
DVVQCLQPPDPPPQWDWDWDWDQDLLADIDIDIDIGGPDPDDDPPNCVSVVPPDDPDDPDDDDDPVVVVVPDDDDDDDDDDDDDNGCHPVNVVVVVVVCVVVSVVCSVVGDPPPDDQPDLDPPPPDDADADDDDDDDCVCVVVVVVCLVVVVVVVLVVCVVVVVCVSVLGAHDPVRDDPPDDSCSHRNPSSVVD

Sequence (194 aa):
MEAAKISTEVTDPKAGTTFSNFWLNGSVLLFTPELFYDGAMPPPGIFDGIFLIPALSSEVQTQSYLSSLMSQDSSPGLFYSVPIEKASTCIFEAILNEMIFWGKELTLKGHATSPRAYPPIINPGILPFNNFYGWTDTVFDDNFCDAMRQSPAQRRRVSIVDGQIGVIGAPKYPKYALFDTPLEDMYGENAPKL

Secondary structure (DSSP, 8-state):
-HHHHHHHH---TTEEEEEEEEEETTTEEEEEEEEEESSSSPPTTSSHHHHTSPPSS-------HHHHHH--------------S---HHHHHHHHHHHHHHHHHHHTT-S--SPPSS-S--SS-----------S-GGGHHHHHHHHHHHHHHHHHHHHHTT-GGGTTPPPPGGG--TT--HHHHHGGGGGG-

Organism: Sphaerobolus stellatus (strain SS14) (NCBI:txid990650)

pLDDT: mean 77.88, std 11.2, range [45.31, 94.44]